Protein AF-A0A0S2SF45-F1 (afdb_monomer_lite)

Structure (mmCIF, N/CA/C/O backbone):
data_AF-A0A0S2SF45-F1
#
_entry.id   AF-A0A0S2SF45-F1
#
loop_
_atom_site.group_PDB
_atom_site.id
_atom_site.type_symbol
_atom_site.label_atom_id
_atom_site.label_alt_id
_atom_site.label_comp_id
_atom_site.label_asym_id
_atom_site.label_entity_id
_atom_site.label_seq_id
_atom_site.pdbx_PDB_ins_code
_atom_site.Cartn_x
_atom_site.Cartn_y
_atom_site.Cartn_z
_atom_site.occupancy
_atom_site.B_iso_or_equiv
_atom_site.auth_seq_id
_atom_site.auth_comp_id
_atom_site.auth_asym_id
_atom_site.auth_atom_id
_atom_site.pdbx_PDB_model_num
ATOM 1 N N . MET A 1 1 ? -20.630 -8.554 -2.226 1.00 27.39 1 MET A N 1
ATOM 2 C CA . MET A 1 1 ? -21.942 -8.026 -1.799 1.00 27.39 1 MET A CA 1
ATOM 3 C C . MET A 1 1 ? -21.661 -6.926 -0.795 1.00 27.39 1 MET A C 1
ATOM 5 O O . MET A 1 1 ? -21.127 -7.230 0.258 1.00 27.39 1 MET A O 1
ATOM 9 N N . GLY A 1 2 ? -21.870 -5.665 -1.171 1.00 25.64 2 GLY A N 1
ATOM 10 C CA . GLY A 1 2 ? -21.680 -4.524 -0.274 1.00 25.64 2 GLY A CA 1
ATOM 11 C C . GLY A 1 2 ? -23.028 -4.101 0.290 1.00 25.64 2 GLY A C 1
ATOM 12 O O . GLY A 1 2 ? -23.976 -3.937 -0.476 1.00 25.64 2 GLY A O 1
ATOM 13 N N . VAL A 1 3 ? -23.123 -3.965 1.610 1.00 30.05 3 VAL A N 1
ATOM 14 C CA . VAL A 1 3 ? -24.284 -3.353 2.263 1.00 30.05 3 VAL A CA 1
ATOM 15 C C . VAL A 1 3 ? -24.058 -1.844 2.232 1.00 30.05 3 VAL A C 1
ATOM 17 O O . VAL A 1 3 ? -23.073 -1.357 2.779 1.00 30.05 3 VAL A O 1
ATOM 20 N N . LYS A 1 4 ? -24.936 -1.111 1.543 1.00 24.56 4 LYS A N 1
ATOM 21 C CA . LYS A 1 4 ? -24.917 0.355 1.515 1.00 24.56 4 LYS A CA 1
ATOM 22 C C . LYS A 1 4 ? -25.718 0.854 2.721 1.00 24.56 4 LYS A C 1
ATOM 24 O O . LYS A 1 4 ? -26.898 0.533 2.835 1.00 24.56 4 LYS A O 1
ATOM 29 N N . LEU A 1 5 ? -25.063 1.572 3.630 1.00 36.72 5 LEU A N 1
ATOM 30 C CA . LEU A 1 5 ? -25.658 2.096 4.861 1.00 36.72 5 LEU A CA 1
ATOM 31 C C . LEU A 1 5 ? -25.851 3.608 4.726 1.00 36.72 5 LEU A C 1
ATOM 33 O O . LEU A 1 5 ? -24.872 4.348 4.715 1.00 36.72 5 LEU A O 1
ATOM 37 N N . ASP A 1 6 ? -27.105 4.054 4.638 1.00 31.44 6 ASP A N 1
ATOM 38 C CA . ASP A 1 6 ? -27.451 5.479 4.687 1.00 31.44 6 ASP A CA 1
ATOM 39 C C . ASP A 1 6 ? -27.517 5.953 6.148 1.00 31.44 6 ASP A C 1
ATOM 41 O O . ASP A 1 6 ? -28.461 5.688 6.913 1.00 31.44 6 ASP A O 1
ATOM 45 N N . ILE A 1 7 ? -26.476 6.672 6.559 1.00 38.00 7 ILE A N 1
ATOM 46 C CA . ILE A 1 7 ? -26.382 7.307 7.871 1.00 38.00 7 ILE A CA 1
ATOM 47 C C . ILE A 1 7 ? -26.830 8.764 7.725 1.00 38.00 7 ILE A C 1
ATOM 49 O O . ILE A 1 7 ? -26.023 9.668 7.565 1.00 38.00 7 ILE A O 1
ATOM 53 N N . ASN A 1 8 ? -28.149 8.988 7.714 1.00 33.00 8 ASN A N 1
ATOM 54 C CA . ASN A 1 8 ? -28.693 10.348 7.768 1.00 33.00 8 ASN A CA 1
ATOM 55 C C . ASN A 1 8 ? -28.219 11.058 9.042 1.00 33.00 8 ASN A C 1
ATOM 57 O O . ASN A 1 8 ? -28.447 10.568 10.151 1.00 33.00 8 ASN A O 1
ATOM 61 N N . LEU A 1 9 ? -27.559 12.191 8.819 1.00 37.47 9 LEU A N 1
ATOM 62 C CA . LEU A 1 9 ? -26.888 13.048 9.783 1.00 37.47 9 LEU A CA 1
ATOM 63 C C . LEU A 1 9 ? -27.908 14.030 10.390 1.00 37.47 9 LEU A C 1
ATOM 65 O O . LEU A 1 9 ? -27.960 15.190 9.996 1.00 37.47 9 LEU A O 1
ATOM 69 N N . ASP A 1 10 ? -28.748 13.562 11.314 1.00 36.94 10 ASP A N 1
ATOM 70 C CA . ASP A 1 10 ? -29.584 14.445 12.138 1.00 36.94 10 ASP A CA 1
ATOM 71 C C . ASP A 1 10 ? -29.099 14.398 13.590 1.00 36.94 10 ASP A C 1
ATOM 73 O O . ASP A 1 10 ? -28.897 13.330 14.172 1.00 36.94 10 ASP A O 1
ATOM 77 N N . GLY A 1 11 ? -28.851 15.583 14.149 1.00 41.28 11 GLY A N 1
ATOM 78 C CA . GLY A 1 11 ? -28.061 15.818 15.358 1.00 41.28 11 GLY A CA 1
ATOM 79 C C . GLY A 1 11 ? -28.681 15.326 16.668 1.00 41.28 11 GLY A C 1
ATOM 80 O O . GLY A 1 11 ? -29.072 16.128 17.511 1.00 41.28 11 GLY A O 1
ATOM 81 N N . ALA A 1 12 ? -28.689 14.011 16.875 1.00 41.31 12 ALA A N 1
ATOM 82 C CA . ALA A 1 12 ? -28.960 13.356 18.154 1.00 41.31 12 ALA A CA 1
ATOM 83 C C . ALA A 1 12 ? -28.079 12.098 18.278 1.00 41.31 12 ALA A C 1
ATOM 85 O O . ALA A 1 12 ? -28.535 10.972 18.078 1.00 41.31 12 ALA A O 1
ATOM 86 N N . SER A 1 13 ? -26.785 12.306 18.524 1.00 48.19 13 SER A N 1
ATOM 87 C CA . SER A 1 13 ? -25.690 11.411 18.117 1.00 48.19 13 SER A CA 1
ATOM 88 C C . SER A 1 13 ? -25.513 10.104 18.897 1.00 48.19 13 SER A C 1
ATOM 90 O O . SER A 1 13 ? -24.828 9.225 18.399 1.00 48.19 13 SER A O 1
ATOM 92 N N . GLU A 1 14 ? -26.121 9.912 20.069 1.00 44.69 14 GLU A N 1
ATOM 93 C CA . GLU A 1 14 ? -25.951 8.655 20.832 1.00 44.69 14 GLU A CA 1
ATOM 94 C C . GLU A 1 14 ? -27.177 7.740 20.733 1.00 44.69 14 GLU A C 1
ATOM 96 O O . GLU A 1 14 ? -27.074 6.543 20.466 1.00 44.69 14 GLU A O 1
ATOM 101 N N . THR A 1 15 ? -28.376 8.305 20.875 1.00 39.59 15 THR A N 1
ATOM 102 C CA . THR A 1 15 ? -29.624 7.529 20.885 1.00 39.59 15 THR A CA 1
ATOM 103 C C . THR A 1 15 ? -30.011 7.039 19.487 1.00 39.59 15 THR A C 1
ATOM 105 O O . THR A 1 15 ? -30.598 5.966 19.340 1.00 39.59 15 THR A O 1
ATOM 108 N N . THR A 1 16 ? -29.663 7.785 18.432 1.00 47.41 16 THR A N 1
ATOM 109 C CA . THR A 1 16 ? -29.933 7.374 17.042 1.00 47.41 16 THR A CA 1
ATOM 110 C C . THR A 1 16 ? -28.998 6.268 16.557 1.00 47.41 16 THR A C 1
ATOM 112 O O . THR A 1 16 ? -29.435 5.411 15.790 1.00 47.41 16 THR A O 1
ATOM 115 N N . LEU A 1 17 ? -27.746 6.238 17.030 1.00 48.47 17 LEU A N 1
ATOM 116 C CA . LEU A 1 17 ? -26.809 5.153 16.739 1.00 48.47 17 LEU A CA 1
ATOM 117 C C . LEU A 1 17 ? -27.265 3.855 17.402 1.00 48.47 17 LEU A C 1
ATOM 119 O O . LEU A 1 17 ? -27.413 2.865 16.693 1.00 48.47 17 LEU A O 1
ATOM 123 N N . ASN A 1 18 ? -27.606 3.879 18.696 1.00 47.62 18 ASN A N 1
ATOM 124 C CA . ASN A 1 18 ? -28.133 2.701 19.400 1.00 47.62 18 ASN A CA 1
ATOM 125 C C . ASN A 1 18 ? -29.418 2.166 18.750 1.00 47.62 18 ASN A C 1
ATOM 127 O O . ASN A 1 18 ? -29.529 0.978 18.469 1.00 47.62 18 ASN A O 1
ATOM 131 N N . THR A 1 19 ? -30.353 3.043 18.385 1.00 47.97 19 THR A N 1
ATOM 132 C CA . THR A 1 19 ? -31.598 2.622 17.714 1.00 47.97 19 THR A CA 1
ATOM 133 C C . THR A 1 19 ? -31.397 2.160 16.261 1.00 47.97 19 THR A C 1
ATOM 135 O O . THR A 1 19 ? -32.175 1.343 15.764 1.00 47.97 19 THR A O 1
ATOM 138 N N . LYS A 1 20 ? -30.362 2.632 15.546 1.00 47.81 20 LYS A N 1
ATOM 139 C CA . LYS A 1 20 ? -29.974 2.085 14.227 1.00 47.81 20 LYS A CA 1
ATOM 140 C C . LYS A 1 20 ? -29.201 0.772 14.341 1.00 47.81 20 LYS A C 1
ATOM 142 O O . LYS A 1 20 ? -29.375 -0.076 13.472 1.00 47.81 20 LYS A O 1
ATOM 147 N N . LEU A 1 21 ? -28.398 0.595 15.385 1.00 50.09 21 LEU A N 1
ATOM 148 C CA . LEU A 1 21 ? -27.715 -0.652 15.741 1.00 50.09 21 LEU A CA 1
ATOM 149 C C . LEU A 1 21 ? -28.695 -1.750 16.165 1.00 50.09 21 LEU A C 1
ATOM 151 O O . LEU A 1 21 ? -28.426 -2.909 15.896 1.00 50.09 21 LEU A O 1
ATOM 155 N N . GLU A 1 22 ? -29.829 -1.390 16.772 1.00 48.06 22 GLU A N 1
ATOM 156 C CA . GLU A 1 22 ? -30.945 -2.309 17.040 1.00 48.06 22 GLU A CA 1
ATOM 157 C C . GLU A 1 22 ? -31.733 -2.662 15.763 1.00 48.06 22 GLU A C 1
ATOM 159 O O . GLU A 1 22 ? -32.261 -3.766 15.642 1.00 48.06 22 GLU A O 1
ATOM 164 N N . LYS A 1 23 ? -31.830 -1.735 14.793 1.00 46.28 23 LYS A N 1
ATOM 165 C CA . LYS A 1 23 ? -32.513 -1.961 13.499 1.00 46.28 23 LYS A CA 1
ATOM 166 C C . LYS A 1 23 ? -31.667 -2.711 12.479 1.00 46.28 23 LYS A C 1
ATOM 168 O O . LYS A 1 23 ? -32.206 -3.454 11.660 1.00 46.28 23 LYS A O 1
ATOM 173 N N . LEU A 1 24 ? -30.357 -2.491 12.476 1.00 50.50 24 LEU A N 1
ATOM 174 C CA . LEU A 1 24 ? -29.437 -3.435 11.874 1.00 50.50 24 LEU A CA 1
ATOM 175 C C . LEU A 1 24 ? -29.532 -4.670 12.753 1.00 50.50 24 LEU A C 1
ATOM 177 O O . LEU A 1 24 ? -29.203 -4.601 13.923 1.00 50.50 24 LEU A O 1
ATOM 181 N N . ASN A 1 25 ? -30.014 -5.787 12.223 1.00 52.16 25 ASN A N 1
ATOM 182 C CA . ASN A 1 25 ? -30.167 -7.026 12.983 1.00 52.16 25 ASN A CA 1
ATOM 183 C C . ASN A 1 25 ? -28.787 -7.666 13.256 1.00 52.16 25 ASN A C 1
ATOM 185 O O . ASN A 1 25 ? -28.517 -8.815 12.933 1.00 52.16 25 ASN A O 1
ATOM 189 N N . ILE A 1 26 ? -27.866 -6.879 13.807 1.00 56.19 26 ILE A N 1
ATOM 190 C CA . ILE A 1 26 ? -26.514 -7.224 14.212 1.00 56.19 26 ILE A CA 1
ATOM 191 C C . ILE A 1 26 ? -26.619 -8.250 15.331 1.00 56.19 26 ILE A C 1
ATOM 193 O O . ILE A 1 26 ? -25.975 -9.290 15.268 1.00 56.19 26 ILE A O 1
ATOM 197 N N . SER A 1 27 ? -27.539 -8.032 16.272 1.00 53.81 27 SER A N 1
ATOM 198 C CA . SER A 1 27 ? -27.919 -9.020 17.277 1.00 53.81 27 SER A CA 1
ATOM 199 C C . SER A 1 27 ? -28.445 -10.316 16.660 1.00 53.81 27 SER A C 1
ATOM 201 O O . SER A 1 27 ? -28.180 -11.363 17.220 1.00 53.81 27 SER A O 1
ATOM 203 N N . GLU A 1 28 ? -29.130 -10.292 15.509 1.00 54.59 28 GLU A N 1
ATOM 204 C CA . GLU A 1 28 ? -29.588 -11.505 14.806 1.00 54.59 28 GLU A CA 1
ATOM 205 C C . GLU A 1 28 ? -28.435 -12.198 14.050 1.00 54.59 28 GLU A C 1
ATOM 207 O O . GLU A 1 28 ? -28.335 -13.423 14.081 1.00 54.59 28 GLU A O 1
ATOM 212 N N . PHE A 1 29 ? -27.505 -11.426 13.471 1.00 55.97 29 PHE A N 1
ATOM 213 C CA . PHE A 1 29 ? -26.233 -11.902 12.898 1.00 55.97 29 PHE A CA 1
ATOM 214 C C . PHE A 1 29 ? -25.289 -12.514 13.945 1.00 55.97 29 PHE A C 1
ATOM 216 O O . PHE A 1 29 ? -24.498 -13.395 13.610 1.00 55.97 29 PHE A O 1
ATOM 223 N N . PHE A 1 30 ? -25.368 -12.050 15.192 1.00 54.78 30 PHE A N 1
ATOM 224 C CA . PHE A 1 30 ? -24.602 -12.553 16.333 1.00 54.78 30 PHE A CA 1
ATOM 225 C C . PHE A 1 30 ? -25.426 -13.465 17.257 1.00 54.78 30 PHE A C 1
ATOM 227 O O . PHE A 1 30 ? -24.881 -13.981 18.230 1.00 54.78 30 PHE A O 1
ATOM 234 N N . SER A 1 31 ? -26.716 -13.684 16.969 1.00 52.84 31 SER A N 1
ATOM 235 C CA . SER A 1 31 ? -27.580 -14.559 17.768 1.00 52.84 31 SER A CA 1
ATOM 236 C C . SER A 1 31 ? -27.210 -16.024 17.548 1.00 52.84 31 SER A C 1
ATOM 238 O O . SER A 1 31 ? -26.797 -16.422 16.457 1.00 52.84 31 SER A O 1
ATOM 240 N N . ASP A 1 32 ? -27.399 -16.824 18.599 1.00 50.12 32 ASP A N 1
ATOM 241 C CA . ASP A 1 32 ? -26.888 -18.181 18.869 1.00 50.12 32 ASP A CA 1
ATOM 242 C C . ASP A 1 32 ? -27.086 -19.276 17.789 1.00 50.12 32 ASP A C 1
ATOM 244 O O . ASP A 1 32 ? -26.742 -20.439 18.005 1.00 50.12 32 ASP A O 1
ATOM 248 N N . LYS A 1 33 ? -27.624 -18.958 16.607 1.00 49.72 33 LYS A N 1
ATOM 249 C CA . LYS A 1 33 ? -27.748 -19.883 15.467 1.00 49.72 33 LYS A CA 1
ATOM 250 C C . LYS A 1 33 ? -26.511 -19.950 14.570 1.00 49.72 33 LYS A C 1
ATOM 252 O O . LYS A 1 33 ? -26.450 -20.822 13.703 1.00 49.72 33 LYS A O 1
ATOM 257 N N . ILE A 1 34 ? -25.521 -19.081 14.768 1.00 51.53 34 ILE A N 1
ATOM 258 C CA . ILE A 1 34 ? -24.258 -19.111 14.025 1.00 51.53 34 ILE A CA 1
ATOM 259 C C . I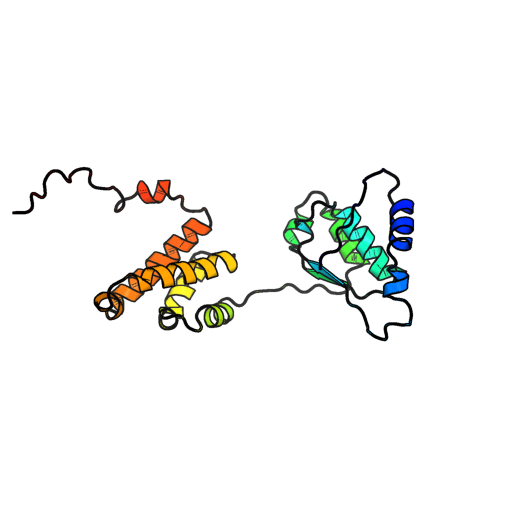LE A 1 34 ? -23.148 -19.540 14.987 1.00 51.53 34 ILE A C 1
ATOM 261 O O . ILE A 1 34 ? -22.597 -18.746 15.734 1.00 51.53 34 ILE A O 1
ATOM 265 N N . SER A 1 35 ? -22.777 -20.820 14.943 1.00 51.22 35 SER A N 1
ATOM 266 C CA . SER A 1 35 ? -21.679 -21.416 15.722 1.00 51.22 35 SER A CA 1
ATOM 267 C C . SER A 1 35 ? -20.277 -20.938 15.295 1.00 51.22 35 SER A C 1
ATOM 269 O O . SER A 1 35 ? -19.303 -21.683 15.417 1.00 51.22 35 SER A O 1
ATOM 271 N N . LYS A 1 36 ? -20.165 -19.760 14.678 1.00 57.94 36 LYS A N 1
ATOM 272 C CA . LYS A 1 36 ? -18.922 -19.246 14.106 1.00 57.94 36 LYS A CA 1
ATOM 273 C C . LYS A 1 36 ? -18.563 -17.943 14.788 1.00 57.94 36 LYS A C 1
ATOM 275 O O . LYS A 1 36 ? -19.345 -17.003 14.802 1.00 57.94 36 LYS A O 1
ATOM 280 N N . GLU A 1 37 ? -17.350 -17.905 15.313 1.00 69.38 37 GLU A N 1
ATOM 281 C CA . GLU A 1 37 ? -16.727 -16.689 15.803 1.00 69.38 37 GLU A CA 1
ATOM 282 C C . GLU A 1 37 ? -16.579 -15.695 14.639 1.00 69.38 37 GLU A C 1
ATOM 284 O O . GLU A 1 37 ? -15.950 -16.005 13.624 1.00 69.38 37 GLU A O 1
ATOM 289 N N . ILE A 1 38 ? -17.205 -14.523 14.756 1.00 77.94 38 ILE A N 1
ATOM 290 C CA . ILE A 1 38 ? -17.180 -13.480 13.727 1.00 77.94 38 ILE A CA 1
ATOM 291 C C . ILE A 1 38 ? -16.104 -12.453 14.091 1.00 77.94 38 ILE A C 1
ATOM 293 O O . ILE A 1 38 ? -16.032 -11.978 15.225 1.00 77.94 38 ILE A O 1
ATOM 297 N N . VAL A 1 39 ? -15.279 -12.100 13.105 1.00 87.06 39 VAL A N 1
ATOM 298 C CA . VAL A 1 39 ? -14.294 -11.016 13.190 1.00 87.06 39 VAL A CA 1
ATOM 299 C C . VAL A 1 39 ? -14.677 -9.949 12.174 1.00 87.06 39 VAL A C 1
ATOM 301 O O . VAL A 1 39 ? -14.855 -10.258 10.995 1.00 87.06 39 VAL A O 1
ATOM 304 N N . LEU A 1 40 ? -14.793 -8.700 12.619 1.00 89.44 40 LEU A N 1
ATOM 305 C CA . LEU A 1 40 ? -15.032 -7.553 11.749 1.00 89.44 40 LEU A CA 1
ATOM 306 C C . LEU A 1 40 ? -13.705 -6.881 11.401 1.00 89.44 40 LEU A C 1
ATOM 308 O O . LEU A 1 40 ? -12.889 -6.611 12.280 1.00 89.44 40 LEU A O 1
ATOM 312 N N . ILE A 1 41 ? -13.489 -6.615 10.115 1.00 93.44 41 ILE A N 1
ATOM 313 C CA . ILE A 1 41 ? -12.283 -5.951 9.616 1.00 93.44 41 ILE A CA 1
ATOM 314 C C . ILE A 1 41 ? -12.704 -4.636 8.974 1.00 93.44 41 ILE A C 1
ATOM 316 O O . ILE A 1 41 ? -13.488 -4.640 8.025 1.00 93.44 41 ILE A O 1
ATOM 320 N N . PHE A 1 42 ? -12.177 -3.533 9.492 1.00 92.00 42 PHE A N 1
ATOM 321 C CA . PHE A 1 42 ? -12.340 -2.208 8.906 1.00 92.00 42 PHE A CA 1
ATOM 322 C C . PHE A 1 42 ? -11.035 -1.824 8.217 1.00 92.00 42 PHE A C 1
ATOM 324 O O . PHE A 1 42 ? -9.974 -1.905 8.832 1.00 92.00 42 PHE A O 1
ATOM 331 N N . ASP A 1 43 ? -11.124 -1.426 6.952 1.00 91.50 43 ASP A N 1
ATOM 332 C CA . ASP A 1 43 ? -9.994 -0.993 6.129 1.00 91.50 43 ASP A CA 1
ATOM 333 C C . ASP A 1 43 ? -10.255 0.421 5.593 1.00 91.50 43 ASP A C 1
ATOM 335 O O . ASP A 1 43 ? -11.410 0.825 5.451 1.00 91.50 43 ASP A O 1
ATOM 339 N N . ASP A 1 44 ? -9.181 1.150 5.297 1.00 86.88 44 ASP A N 1
ATOM 340 C CA . ASP A 1 44 ? -9.186 2.478 4.668 1.00 86.88 44 ASP A CA 1
ATOM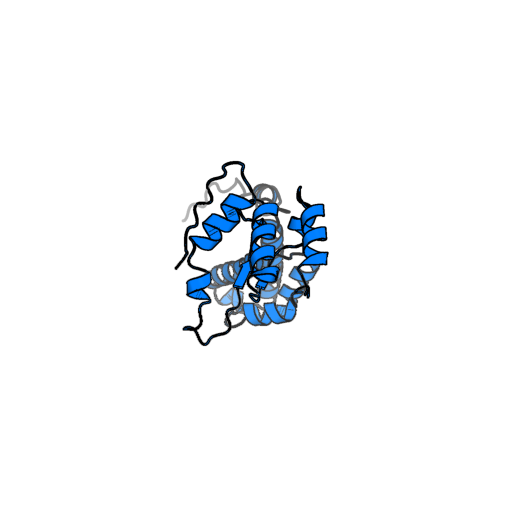 341 C C . ASP A 1 44 ? -10.058 3.530 5.396 1.00 86.88 44 ASP A C 1
ATOM 343 O O . ASP A 1 44 ? -10.823 4.286 4.789 1.00 86.88 44 ASP A O 1
ATOM 347 N N . LEU A 1 45 ? -9.951 3.578 6.731 1.00 86.19 45 LEU A N 1
ATOM 348 C CA . LEU A 1 45 ? -10.729 4.488 7.587 1.00 86.19 45 LEU A CA 1
ATOM 349 C C . LEU A 1 45 ? -10.505 5.965 7.247 1.00 86.19 45 LEU A C 1
ATOM 351 O O . LEU A 1 45 ? -11.422 6.778 7.345 1.00 86.19 45 LEU A O 1
ATOM 355 N N . GLU A 1 46 ? -9.283 6.319 6.857 1.00 83.81 46 GLU A N 1
ATOM 356 C CA . GLU A 1 46 ? -8.888 7.689 6.552 1.00 83.81 46 GLU A CA 1
ATOM 357 C C . GLU A 1 46 ? -9.436 8.220 5.218 1.00 83.81 46 GLU A C 1
ATOM 359 O O . GLU A 1 46 ? -9.368 9.424 4.973 1.00 83.81 46 GLU A O 1
ATOM 364 N N . ARG A 1 47 ? -9.967 7.344 4.352 1.00 82.19 47 ARG A N 1
ATOM 365 C CA . ARG A 1 47 ? -10.588 7.721 3.068 1.00 82.19 47 ARG A CA 1
ATOM 366 C C . ARG A 1 47 ? -12.111 7.622 3.089 1.00 82.19 47 ARG A C 1
ATOM 368 O O . ARG A 1 47 ? -12.742 7.826 2.052 1.00 82.19 47 ARG A O 1
ATOM 375 N N . SER A 1 48 ? -12.695 7.323 4.247 1.00 83.44 48 SER A N 1
ATOM 376 C CA . SER A 1 48 ? -14.142 7.325 4.437 1.00 83.44 48 SER A CA 1
ATOM 377 C C . SER A 1 48 ? -14.709 8.746 4.382 1.00 83.44 48 SER A C 1
ATOM 379 O O . SER A 1 48 ? -14.105 9.689 4.889 1.00 83.44 48 SER A O 1
ATOM 381 N N . GLU A 1 49 ? -15.900 8.891 3.799 1.00 84.19 49 GLU A N 1
ATOM 382 C CA . GLU A 1 49 ? -16.687 10.132 3.872 1.00 84.19 49 GLU A CA 1
ATOM 383 C C . GLU A 1 49 ? -17.348 10.313 5.251 1.00 84.19 49 GLU A C 1
ATOM 385 O O . GLU A 1 49 ? -17.711 11.427 5.625 1.00 84.19 49 GLU A O 1
ATOM 390 N N . ILE A 1 50 ? -17.492 9.224 6.015 1.00 85.06 50 ILE A N 1
ATOM 391 C CA . ILE A 1 50 ? -18.021 9.248 7.383 1.00 85.06 50 ILE A CA 1
ATOM 392 C C . ILE A 1 50 ? -16.958 9.851 8.298 1.00 85.06 50 ILE A C 1
ATOM 394 O O . ILE A 1 50 ? -15.772 9.530 8.177 1.00 85.06 50 ILE A O 1
ATOM 398 N N . SER A 1 51 ? -17.375 10.691 9.246 1.00 86.62 51 SER A N 1
ATOM 399 C CA . SER A 1 51 ? -16.425 11.305 10.165 1.00 86.62 51 SER A CA 1
ATOM 400 C C . SER A 1 51 ? -15.687 10.240 10.983 1.00 86.62 51 SER A C 1
ATOM 402 O O . SER A 1 51 ? -16.269 9.256 11.447 1.00 86.62 51 SER A O 1
ATOM 404 N N . THR A 1 52 ? -14.386 10.449 11.206 1.00 85.50 52 THR A N 1
ATOM 405 C CA . THR A 1 52 ? -13.574 9.534 12.022 1.00 85.50 52 THR A CA 1
ATOM 406 C C . THR A 1 52 ? -14.204 9.317 13.399 1.00 85.50 52 THR A C 1
ATOM 408 O O . THR A 1 52 ? -14.205 8.202 13.896 1.00 85.50 52 THR A O 1
ATOM 411 N N . VAL A 1 53 ? -14.800 10.354 13.994 1.00 86.50 53 VAL A N 1
ATOM 412 C CA . VAL A 1 53 ? -15.443 10.276 15.314 1.00 86.50 53 VAL A CA 1
ATOM 413 C C . VAL A 1 53 ? -16.598 9.272 15.325 1.00 86.50 53 VAL A C 1
ATOM 415 O O . VAL A 1 53 ? -16.658 8.428 16.215 1.00 86.50 53 VAL A O 1
ATOM 418 N N . GLU A 1 54 ? -17.481 9.318 14.327 1.00 87.88 54 GLU A N 1
ATOM 419 C CA . GLU A 1 54 ? -18.625 8.402 14.232 1.00 87.88 54 GLU A CA 1
ATOM 420 C C . GLU A 1 54 ? -18.176 6.957 14.015 1.00 87.88 54 GLU A C 1
ATOM 422 O O . GLU A 1 54 ? -18.684 6.046 14.670 1.00 87.88 54 GLU A O 1
ATOM 427 N N . VAL A 1 55 ? -17.190 6.739 13.137 1.00 89.25 55 VAL A N 1
ATOM 428 C CA . VAL A 1 55 ? -16.658 5.394 12.879 1.00 89.25 55 VAL A CA 1
ATOM 429 C C . VAL A 1 55 ? -16.016 4.810 14.137 1.00 89.25 55 VAL A C 1
ATOM 431 O O . VAL A 1 55 ? -16.268 3.656 14.479 1.00 89.25 55 VAL A O 1
ATOM 434 N N . LEU A 1 56 ? -15.221 5.605 14.857 1.00 90.88 56 LEU A N 1
ATOM 435 C CA . LEU A 1 56 ? -14.599 5.180 16.109 1.00 90.88 56 LEU A CA 1
ATOM 436 C C . LEU A 1 56 ? -15.640 4.909 17.204 1.00 90.88 56 LEU A C 1
ATOM 438 O O . LEU A 1 56 ? -15.520 3.913 17.913 1.00 90.88 56 LEU A O 1
ATOM 442 N N . GLY A 1 57 ? -16.685 5.734 17.311 1.00 89.00 57 GLY A N 1
ATOM 443 C CA . GLY A 1 57 ? -17.796 5.497 18.239 1.00 89.00 57 GLY A CA 1
ATOM 444 C C . GLY A 1 57 ? -18.518 4.178 17.954 1.00 89.00 57 GLY A C 1
ATOM 445 O O . GLY A 1 57 ? -18.755 3.388 18.865 1.00 89.00 57 GLY A O 1
ATOM 446 N N . PHE A 1 58 ? -18.777 3.888 16.678 1.00 88.75 58 PHE A N 1
ATOM 447 C CA . PHE A 1 58 ? -19.366 2.618 16.255 1.00 88.75 58 PHE A CA 1
ATOM 448 C C . PHE A 1 58 ? -18.468 1.416 16.579 1.00 88.75 58 PHE A C 1
ATOM 450 O O . PHE A 1 58 ? -18.946 0.399 17.078 1.00 88.75 58 PHE A O 1
ATOM 457 N N . ILE A 1 59 ? -17.159 1.525 16.334 1.00 91.62 59 ILE A N 1
ATOM 458 C CA . ILE A 1 59 ? -16.212 0.461 16.689 1.00 91.62 59 ILE A CA 1
ATOM 459 C C . ILE A 1 59 ? -16.176 0.252 18.206 1.00 91.62 59 ILE A C 1
ATOM 461 O O . ILE A 1 59 ? -16.127 -0.895 18.649 1.00 91.62 59 ILE A O 1
ATOM 465 N N . ASN A 1 60 ? -16.219 1.330 18.995 1.00 90.19 60 ASN A N 1
ATOM 466 C CA . ASN A 1 60 ? -16.228 1.225 20.450 1.00 90.19 60 ASN A CA 1
ATOM 467 C C . ASN A 1 60 ? -17.413 0.387 20.943 1.00 90.19 60 ASN A C 1
ATOM 469 O O . ASN A 1 60 ? -17.227 -0.558 21.701 1.00 90.19 60 ASN A O 1
ATOM 473 N N . GLU A 1 61 ? -18.611 0.667 20.431 1.00 86.31 61 GLU A N 1
ATOM 474 C CA . GLU A 1 61 ? -19.832 -0.072 20.765 1.00 86.31 61 GLU A CA 1
ATOM 475 C C . GLU A 1 61 ? -19.712 -1.573 20.441 1.00 86.31 61 GLU A C 1
ATOM 477 O O . GLU A 1 61 ? -20.063 -2.440 21.247 1.00 86.31 61 GLU A O 1
ATOM 482 N N . LEU A 1 62 ? -19.135 -1.904 19.281 1.00 86.00 62 LEU A N 1
ATOM 483 C CA . LEU A 1 62 ? -18.914 -3.292 18.872 1.00 86.00 62 LEU A CA 1
ATOM 484 C C . LEU A 1 62 ? -17.946 -4.039 19.802 1.00 86.00 62 LEU A C 1
ATOM 486 O O . LEU A 1 62 ? -18.155 -5.219 20.098 1.00 86.00 62 LEU A O 1
ATOM 490 N N . VAL A 1 63 ? -16.880 -3.374 20.245 1.00 87.69 63 VAL A N 1
ATOM 491 C CA . VAL A 1 63 ? -15.830 -3.983 21.072 1.00 87.69 63 VAL A CA 1
ATOM 492 C C . VAL A 1 63 ? -16.253 -4.055 22.540 1.00 87.69 63 VAL A C 1
ATOM 494 O O . VAL A 1 63 ? -16.131 -5.109 23.171 1.00 87.69 63 VAL A O 1
ATOM 497 N N . GLU A 1 64 ? -16.757 -2.955 23.097 1.00 83.81 64 GLU A N 1
ATOM 498 C CA . GLU A 1 64 ? -17.073 -2.841 24.521 1.00 83.81 64 GLU A CA 1
ATOM 499 C C . GLU A 1 64 ? -18.390 -3.529 24.876 1.00 83.81 64 GLU A C 1
ATOM 501 O O . GLU A 1 64 ? -18.410 -4.313 25.831 1.00 83.81 64 GLU A O 1
ATOM 506 N N . ASN A 1 65 ? -19.449 -3.310 24.093 1.00 78.12 65 ASN A N 1
ATOM 507 C CA . ASN A 1 65 ? -20.791 -3.787 24.427 1.00 78.12 65 ASN A CA 1
ATOM 508 C C . ASN A 1 65 ? -21.118 -5.105 23.728 1.00 78.12 65 ASN A C 1
ATOM 510 O O . ASN A 1 65 ? -21.484 -6.074 24.392 1.00 78.12 65 ASN A O 1
ATOM 514 N N . ALA A 1 66 ? -20.908 -5.189 22.411 1.00 76.69 66 ALA A N 1
ATOM 515 C CA . ALA A 1 66 ? -21.224 -6.404 21.653 1.00 76.69 66 ALA A CA 1
ATOM 516 C C . ALA A 1 66 ? -20.152 -7.510 21.759 1.00 76.69 66 ALA A C 1
ATOM 518 O O . ALA A 1 66 ? -20.380 -8.629 21.301 1.00 76.69 66 ALA A O 1
ATOM 519 N N . LYS A 1 67 ? -18.988 -7.221 22.365 1.00 82.44 67 LYS A N 1
ATOM 520 C CA . LYS A 1 67 ? -17.855 -8.156 22.540 1.00 82.44 67 LYS A CA 1
ATOM 521 C C . LYS A 1 67 ? -17.380 -8.807 21.234 1.00 82.44 67 LYS A C 1
ATOM 523 O O . LYS A 1 67 ? -16.898 -9.942 21.228 1.00 82.44 67 LYS A O 1
ATOM 528 N N . VAL A 1 68 ? -17.478 -8.079 20.125 1.00 84.69 68 VAL A N 1
ATOM 529 C CA . VAL A 1 68 ? -17.064 -8.546 18.800 1.00 84.69 68 VAL A CA 1
ATOM 530 C C . VAL A 1 68 ? -15.564 -8.336 18.612 1.00 84.69 68 VAL A C 1
ATOM 532 O O . VAL A 1 68 ? -15.001 -7.310 18.996 1.00 84.69 68 VAL A O 1
ATOM 535 N N . LYS A 1 69 ? -14.891 -9.302 17.978 1.00 88.94 69 LYS A N 1
ATOM 536 C CA . LYS A 1 69 ? -13.485 -9.148 17.591 1.00 88.94 69 LYS A CA 1
ATOM 537 C C . LYS A 1 69 ? -13.377 -8.193 16.406 1.00 88.94 69 LYS A C 1
ATOM 539 O O . LYS A 1 69 ? -13.979 -8.438 15.362 1.00 88.94 69 LYS A O 1
ATOM 544 N N . VAL A 1 70 ? -12.563 -7.150 16.549 1.00 92.06 70 VAL A N 1
ATOM 545 C CA . VAL A 1 70 ? -12.353 -6.137 15.509 1.00 92.06 70 VAL A CA 1
ATOM 546 C C . VAL A 1 70 ? -10.875 -6.042 15.127 1.00 92.06 70 VAL A C 1
ATOM 548 O O . VAL A 1 70 ? -10.000 -6.047 15.992 1.00 92.06 70 VAL A O 1
ATOM 551 N N . ILE A 1 71 ? -10.599 -5.939 13.825 1.00 95.31 71 ILE A N 1
ATOM 552 C CA . ILE A 1 71 ? -9.289 -5.592 13.264 1.00 95.31 71 ILE A CA 1
ATOM 553 C C . ILE A 1 71 ? -9.432 -4.276 12.504 1.00 95.31 71 ILE A C 1
ATOM 555 O O . ILE A 1 71 ? -10.312 -4.137 11.656 1.00 95.31 71 ILE A O 1
ATOM 559 N N . LEU A 1 72 ? -8.545 -3.328 12.795 1.00 93.81 72 LEU A N 1
ATOM 560 C CA . LEU A 1 72 ? -8.461 -2.054 12.089 1.00 93.81 72 LEU A CA 1
ATOM 561 C C . LEU A 1 72 ? -7.207 -2.043 11.216 1.00 93.81 72 LEU A C 1
ATOM 563 O O . LEU A 1 72 ? -6.099 -2.266 11.706 1.00 93.81 72 LEU A O 1
ATOM 567 N N . ILE A 1 73 ? -7.398 -1.775 9.931 1.00 94.06 73 ILE A N 1
ATOM 568 C CA . ILE A 1 73 ? -6.349 -1.526 8.950 1.00 94.06 73 ILE A CA 1
ATOM 569 C C . ILE A 1 73 ? -6.498 -0.064 8.545 1.00 94.06 73 ILE A C 1
ATOM 571 O O . ILE A 1 73 ? -7.525 0.342 8.009 1.00 94.06 73 ILE A O 1
ATOM 575 N N . ALA A 1 74 ? -5.506 0.755 8.874 1.00 90.88 74 ALA A N 1
ATOM 576 C CA . ALA A 1 74 ? -5.577 2.182 8.604 1.00 90.88 74 ALA A CA 1
ATOM 577 C C . ALA A 1 74 ? -4.189 2.790 8.445 1.00 90.88 74 ALA A C 1
ATOM 579 O O . ALA A 1 74 ? -3.209 2.329 9.047 1.00 90.88 74 ALA A O 1
ATOM 580 N N . ASN A 1 75 ? -4.112 3.884 7.690 1.00 90.94 75 ASN A N 1
ATOM 581 C CA . ASN A 1 75 ? -2.936 4.736 7.710 1.00 90.94 75 ASN A CA 1
ATOM 582 C C . ASN A 1 75 ? -2.973 5.647 8.940 1.00 90.94 75 ASN A C 1
ATOM 584 O O . ASN A 1 75 ? -3.443 6.785 8.903 1.00 90.94 75 ASN A O 1
ATOM 588 N N . GLU A 1 76 ? -2.424 5.140 10.041 1.00 90.12 76 GLU A N 1
ATOM 589 C CA . GLU A 1 76 ? -2.422 5.823 11.336 1.00 90.12 76 GLU A CA 1
ATOM 590 C C . GLU A 1 76 ? -1.842 7.247 11.278 1.00 90.12 76 GLU A C 1
ATOM 592 O O . GLU A 1 76 ? -2.322 8.136 11.978 1.00 90.12 76 GLU A O 1
ATOM 597 N N . LYS A 1 77 ? -0.858 7.508 10.409 1.00 90.06 77 LYS A N 1
ATOM 598 C CA . LYS A 1 77 ? -0.299 8.860 10.263 1.00 90.06 77 LYS A CA 1
ATOM 599 C C . LYS A 1 77 ? -1.340 9.852 9.764 1.00 90.06 77 LYS A C 1
ATOM 601 O O . LYS A 1 77 ? -1.449 10.933 10.326 1.00 90.06 77 LYS A O 1
ATOM 606 N N . VAL A 1 78 ? -2.134 9.461 8.769 1.00 89.25 78 VAL A N 1
ATOM 607 C CA . VAL A 1 78 ? -3.189 10.318 8.209 1.00 89.25 78 VAL A CA 1
ATOM 608 C C . VAL A 1 78 ? -4.279 10.571 9.250 1.00 89.25 78 VAL A C 1
ATOM 610 O O . VAL A 1 78 ? -4.726 11.705 9.399 1.00 89.25 78 VAL A O 1
ATOM 613 N N . LEU A 1 79 ? -4.652 9.549 10.028 1.00 88.81 79 LEU A N 1
ATOM 614 C CA . LEU A 1 79 ? -5.628 9.697 11.114 1.00 88.81 79 LEU A CA 1
ATOM 615 C C . LEU A 1 79 ? -5.147 10.662 12.211 1.00 88.81 79 LEU A C 1
ATOM 617 O O . LEU A 1 79 ? -5.944 11.428 12.747 1.00 88.81 79 LEU A O 1
ATOM 621 N N . ILE A 1 80 ? -3.850 10.647 12.535 1.00 88.94 80 ILE A N 1
ATOM 622 C CA . ILE A 1 80 ? -3.257 11.514 13.564 1.00 88.94 80 ILE A CA 1
ATOM 623 C C . ILE A 1 80 ? -3.017 12.945 13.059 1.00 88.94 80 ILE A C 1
ATOM 625 O O . ILE A 1 80 ? -3.154 13.887 13.838 1.00 88.94 80 ILE A O 1
ATOM 629 N N . GLU A 1 81 ? -2.614 13.112 11.799 1.00 86.75 81 GLU A N 1
ATOM 630 C CA . GLU A 1 81 ? -2.347 14.420 11.181 1.00 86.75 81 GLU A CA 1
ATOM 631 C C . GLU A 1 81 ? -3.637 15.163 10.789 1.00 86.75 81 GLU A C 1
ATOM 633 O O . GLU A 1 81 ? -3.615 16.380 10.608 1.00 86.75 81 GLU A O 1
ATOM 638 N N . GLY A 1 82 ? -4.761 14.451 10.674 1.00 80.50 82 GLY A N 1
ATOM 639 C CA . GLY A 1 82 ? -6.078 15.034 10.429 1.00 80.50 82 GLY A CA 1
ATOM 640 C C . GLY A 1 82 ? -6.636 15.848 11.606 1.00 80.50 82 GLY A C 1
ATOM 641 O O . GLY A 1 82 ? -6.095 15.874 12.712 1.00 80.50 82 GLY A O 1
ATOM 642 N N . SER A 1 83 ? -7.789 16.488 11.384 1.00 75.62 83 SER A N 1
ATOM 643 C CA . SER A 1 83 ? -8.459 17.361 12.367 1.00 75.62 83 SER A CA 1
ATOM 644 C C . SER A 1 83 ? -8.846 16.665 13.679 1.00 75.62 83 SER A C 1
ATOM 646 O O . SER A 1 83 ? -8.972 17.329 14.704 1.00 75.62 83 SER A O 1
ATOM 648 N N . ASN A 1 84 ? -8.993 15.338 13.666 1.00 82.50 84 ASN A N 1
ATOM 649 C CA . ASN A 1 84 ? -9.444 14.530 14.803 1.00 82.50 84 ASN A CA 1
ATOM 650 C C . ASN A 1 84 ? -8.319 13.688 15.432 1.00 82.50 84 ASN A C 1
ATOM 652 O O . ASN A 1 84 ? -8.584 12.677 16.086 1.00 82.50 84 ASN A O 1
ATOM 656 N N . GLY A 1 85 ? -7.057 14.086 15.249 1.00 86.88 85 GLY A N 1
ATOM 657 C CA . GLY A 1 85 ? -5.908 13.308 15.709 1.00 86.88 85 GLY A CA 1
ATOM 658 C C . GLY A 1 85 ? -5.854 13.059 17.220 1.00 86.88 85 GLY A C 1
ATOM 659 O O . GLY A 1 85 ? -5.349 12.019 17.639 1.00 86.88 85 GLY A O 1
ATOM 660 N N . SER A 1 86 ? -6.375 13.971 18.049 1.00 88.44 86 SER A N 1
ATOM 661 C CA . SER A 1 86 ? -6.506 13.756 19.501 1.00 88.44 86 SER A CA 1
ATOM 662 C C . SER A 1 86 ? -7.560 12.698 19.823 1.00 88.44 86 SER A C 1
ATOM 664 O O . SER A 1 86 ? -7.279 11.770 20.574 1.00 88.44 86 SER A O 1
ATOM 666 N N . VAL A 1 87 ? -8.727 12.773 19.179 1.00 88.94 87 VAL A N 1
ATOM 667 C CA . VAL A 1 87 ? -9.834 11.822 19.367 1.00 88.94 87 VAL A CA 1
ATOM 668 C C . VAL A 1 87 ? -9.397 10.396 19.040 1.00 88.94 87 VAL A C 1
ATOM 670 O O . VAL A 1 87 ? -9.689 9.467 19.790 1.00 88.94 87 VAL A O 1
ATOM 673 N N . TYR A 1 88 ? -8.647 10.213 17.950 1.00 92.31 88 TYR A N 1
ATOM 674 C CA . TYR A 1 88 ? -8.120 8.897 17.594 1.00 92.31 88 TYR A CA 1
ATOM 675 C C . TYR A 1 88 ? -7.123 8.359 18.635 1.00 92.31 88 TYR A C 1
ATOM 677 O O . TYR A 1 88 ? -7.143 7.164 18.928 1.00 92.31 88 TYR A O 1
ATOM 685 N N . ARG A 1 89 ? -6.273 9.211 19.232 1.00 92.50 89 ARG A N 1
ATOM 686 C CA . ARG A 1 89 ? -5.343 8.783 20.296 1.00 92.50 89 ARG A CA 1
ATOM 687 C C . ARG A 1 89 ? -6.091 8.314 21.541 1.00 92.50 89 ARG A C 1
ATOM 689 O O . ARG A 1 89 ? -5.776 7.240 22.046 1.00 92.50 89 ARG A O 1
ATOM 696 N N . ASP A 1 90 ? -7.101 9.066 21.969 1.00 92.06 90 ASP A N 1
ATOM 697 C CA . ASP A 1 90 ? -7.916 8.720 23.137 1.00 92.06 90 ASP A CA 1
ATOM 698 C C . ASP A 1 90 ? -8.699 7.418 22.906 1.00 92.06 90 ASP A C 1
ATOM 700 O O . ASP A 1 90 ? -8.779 6.560 23.786 1.00 92.06 90 ASP A O 1
ATOM 704 N N . PHE A 1 91 ? -9.246 7.240 21.699 1.00 92.75 91 PHE A N 1
ATOM 705 C CA . PHE A 1 91 ? -9.884 5.990 21.287 1.00 92.75 91 PHE A CA 1
ATOM 706 C C . PHE A 1 91 ? -8.893 4.822 21.313 1.00 92.75 91 PHE A C 1
ATOM 708 O O . PHE A 1 91 ? -9.193 3.760 21.856 1.00 92.75 91 PHE A O 1
ATOM 715 N N . LYS A 1 92 ? -7.696 5.011 20.746 1.00 92.81 92 LYS A N 1
ATOM 716 C CA . LYS A 1 92 ? -6.666 3.973 20.682 1.00 92.81 92 LYS A CA 1
ATOM 717 C C . LYS A 1 92 ? -6.265 3.492 22.073 1.00 92.81 92 LYS A C 1
ATOM 719 O O . LYS A 1 92 ? -6.151 2.289 22.267 1.00 92.81 92 LYS A O 1
ATOM 724 N N . GLU A 1 93 ? -6.082 4.405 23.024 1.00 92.88 93 GLU A N 1
ATOM 725 C CA . GLU A 1 93 ? -5.706 4.064 24.400 1.00 92.88 93 GLU A CA 1
ATOM 726 C C . GLU A 1 93 ? -6.759 3.193 25.101 1.00 92.88 93 GLU A C 1
ATOM 728 O O . GLU A 1 93 ? -6.405 2.275 25.839 1.00 92.88 93 GLU A O 1
ATOM 733 N N . LYS A 1 94 ? -8.045 3.455 24.848 1.00 91.25 94 LYS A N 1
ATOM 734 C CA . LYS A 1 94 ? -9.157 2.762 25.515 1.00 91.25 94 LYS A CA 1
ATOM 735 C C . LYS A 1 94 ? -9.554 1.455 24.833 1.00 91.25 94 LYS A C 1
ATOM 737 O O . LYS A 1 94 ? -9.802 0.462 25.509 1.00 91.25 94 LYS A O 1
ATOM 742 N N . VAL A 1 95 ? -9.620 1.459 23.502 1.00 92.62 95 VAL A N 1
ATOM 743 C CA . VAL A 1 95 ? -10.304 0.415 22.722 1.00 92.62 95 VAL A CA 1
ATOM 744 C C . VAL A 1 95 ? -9.321 -0.522 22.021 1.00 92.62 95 VAL A C 1
ATOM 746 O O . VAL A 1 95 ? -9.570 -1.723 21.897 1.00 92.62 95 VAL A O 1
ATOM 749 N N . ILE A 1 96 ? -8.178 -0.009 21.554 1.00 93.44 96 ILE A N 1
ATOM 750 C CA . ILE A 1 96 ? -7.228 -0.800 20.763 1.00 93.44 96 ILE A CA 1
ATOM 751 C C . ILE A 1 96 ? -6.261 -1.540 21.693 1.00 93.44 96 ILE A C 1
ATOM 753 O O . ILE A 1 96 ? -5.276 -0.991 22.175 1.00 93.44 96 ILE A O 1
ATOM 757 N N . GLY A 1 97 ? -6.481 -2.844 21.869 1.00 93.44 97 GLY A N 1
ATOM 758 C CA . GLY A 1 97 ? -5.608 -3.672 22.709 1.00 93.44 97 GLY A CA 1
ATOM 759 C C . GLY A 1 97 ? -4.243 -4.017 22.093 1.00 93.44 97 GLY A C 1
ATOM 760 O O . GLY A 1 97 ? -3.280 -4.258 22.821 1.00 93.44 97 GLY A O 1
ATOM 761 N N . LYS A 1 98 ? -4.131 -4.087 20.758 1.00 94.12 98 LYS A N 1
ATOM 762 C CA . LYS A 1 98 ? -2.873 -4.410 20.057 1.00 94.12 98 LYS A CA 1
ATOM 763 C C . LYS A 1 98 ? -2.728 -3.591 18.783 1.00 94.12 98 LYS A C 1
ATOM 765 O O . LYS A 1 98 ? -3.672 -3.470 18.013 1.00 94.12 98 LYS 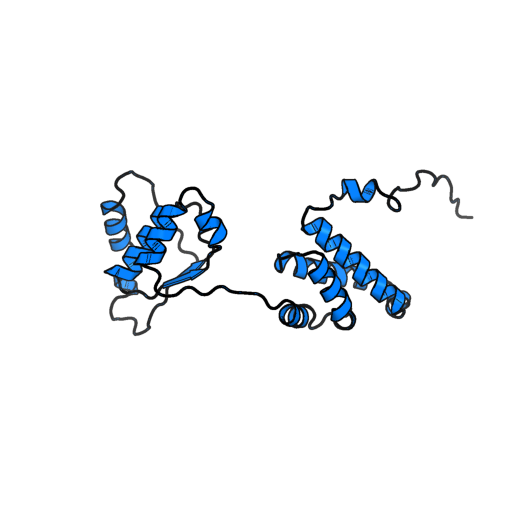A O 1
ATOM 770 N N . THR A 1 99 ? -1.525 -3.076 18.544 1.00 94.44 99 THR A N 1
ATOM 771 C CA . THR A 1 99 ? -1.157 -2.371 17.308 1.00 94.44 99 THR A CA 1
ATOM 772 C C . THR A 1 99 ? 0.055 -3.046 16.681 1.00 94.44 99 THR A C 1
ATOM 774 O O . THR A 1 99 ? 1.023 -3.346 17.377 1.00 94.44 99 THR A O 1
ATOM 777 N N . PHE A 1 100 ? 0.013 -3.251 15.366 1.00 94.62 100 PHE A N 1
ATOM 778 C CA . PHE A 1 100 ? 1.123 -3.796 14.591 1.00 94.62 100 PHE A CA 1
ATOM 779 C C . PHE A 1 100 ? 1.433 -2.856 13.427 1.00 94.62 100 PHE A C 1
ATOM 781 O O . PHE A 1 100 ? 0.547 -2.527 12.643 1.00 94.62 100 PHE A O 1
ATOM 788 N N . GLU A 1 101 ? 2.691 -2.434 13.304 1.00 91.50 101 GLU A N 1
ATOM 789 C CA . GLU A 1 101 ? 3.156 -1.686 12.134 1.00 91.50 101 GLU A CA 1
ATOM 790 C C . GLU A 1 101 ? 3.587 -2.677 11.046 1.00 91.50 101 GLU A C 1
ATOM 792 O O . GLU A 1 101 ? 4.498 -3.482 11.252 1.00 91.50 101 GLU A O 1
ATOM 797 N N . ILE A 1 102 ? 2.957 -2.604 9.873 1.00 87.62 102 ILE A N 1
ATOM 798 C CA . ILE A 1 102 ? 3.345 -3.421 8.722 1.00 87.62 102 ILE A CA 1
ATOM 799 C C . ILE A 1 102 ? 4.459 -2.701 7.960 1.00 87.62 102 ILE A C 1
ATOM 801 O O . ILE A 1 102 ? 4.249 -1.644 7.364 1.00 87.62 102 ILE A O 1
ATOM 805 N N . LYS A 1 103 ? 5.652 -3.303 7.950 1.00 83.50 103 LYS A N 1
ATOM 806 C CA . LYS A 1 103 ? 6.787 -2.867 7.127 1.00 83.50 103 LYS A CA 1
ATOM 807 C C . LYS A 1 103 ? 6.940 -3.806 5.942 1.00 83.50 103 LYS A C 1
ATOM 809 O O . LYS A 1 103 ? 6.883 -5.021 6.097 1.00 83.50 103 LYS A O 1
ATOM 814 N N . HIS A 1 104 ? 7.131 -3.232 4.761 1.00 82.31 104 HIS A N 1
ATOM 815 C CA . HIS A 1 104 ? 7.374 -4.006 3.555 1.00 82.31 104 HIS A CA 1
ATOM 816 C C . HIS A 1 104 ? 8.860 -4.358 3.443 1.00 82.31 104 HIS A C 1
ATOM 818 O O . HIS A 1 104 ? 9.712 -3.479 3.568 1.00 82.31 104 HIS A O 1
ATOM 824 N N . ASP A 1 105 ? 9.163 -5.624 3.160 1.00 86.62 105 ASP A N 1
ATOM 825 C CA . ASP A 1 105 ? 10.468 -6.018 2.632 1.00 86.62 105 ASP A CA 1
ATOM 826 C C . ASP A 1 105 ? 10.412 -5.932 1.108 1.00 86.62 105 ASP A C 1
ATOM 828 O O . ASP A 1 105 ? 9.850 -6.796 0.430 1.00 86.62 105 ASP A O 1
ATOM 832 N N . PHE A 1 106 ? 10.979 -4.854 0.569 1.00 85.12 106 PHE A N 1
ATOM 833 C CA . PHE A 1 106 ? 10.966 -4.631 -0.866 1.00 85.12 106 PHE A CA 1
ATOM 834 C C . PHE A 1 106 ? 11.706 -5.732 -1.637 1.00 85.12 106 PHE A C 1
ATOM 836 O O . PHE A 1 106 ? 11.266 -6.079 -2.726 1.00 85.12 106 PHE A O 1
ATOM 843 N N . SER A 1 107 ? 12.769 -6.332 -1.087 1.00 86.81 107 SER A N 1
ATOM 844 C CA . SER A 1 107 ? 13.527 -7.375 -1.795 1.00 86.81 107 SER A CA 1
ATOM 845 C C . SER A 1 107 ? 12.679 -8.623 -2.038 1.00 86.81 107 SER A C 1
ATOM 847 O O . SER A 1 107 ? 12.688 -9.170 -3.147 1.00 86.81 107 SER A O 1
ATOM 849 N N . SER A 1 108 ? 11.921 -9.047 -1.022 1.00 88.81 108 SER A N 1
ATOM 850 C CA . SER A 1 108 ? 10.996 -10.180 -1.126 1.00 88.81 108 SER A CA 1
ATOM 851 C C . SER A 1 108 ? 9.828 -9.871 -2.064 1.00 88.81 108 SER A C 1
ATOM 853 O O . SER A 1 108 ? 9.515 -10.666 -2.947 1.00 88.81 108 SER A O 1
ATOM 855 N N . ILE A 1 109 ? 9.239 -8.676 -1.950 1.00 89.94 109 ILE A N 1
ATOM 856 C CA . ILE A 1 109 ? 8.139 -8.241 -2.826 1.00 89.94 109 ILE A CA 1
ATOM 857 C C . ILE A 1 109 ? 8.599 -8.139 -4.280 1.00 89.94 109 ILE A C 1
ATOM 859 O O . ILE A 1 109 ? 7.872 -8.534 -5.187 1.00 89.94 109 ILE A O 1
ATOM 863 N N . LEU A 1 110 ? 9.815 -7.645 -4.516 1.00 90.44 110 LEU A N 1
ATOM 864 C CA . LEU A 1 110 ? 10.392 -7.544 -5.849 1.00 90.44 110 LEU A CA 1
ATOM 865 C C . LEU A 1 110 ? 10.565 -8.930 -6.478 1.00 90.44 110 LEU A C 1
ATOM 867 O O . LEU A 1 110 ? 10.215 -9.100 -7.642 1.00 90.44 110 LEU A O 1
ATOM 871 N N . CYS A 1 111 ? 11.031 -9.932 -5.720 1.00 89.75 111 CYS A N 1
ATOM 872 C CA . CYS A 1 111 ? 11.062 -11.316 -6.206 1.00 89.75 111 CYS A CA 1
ATOM 873 C C . CYS A 1 111 ? 9.682 -11.769 -6.684 1.00 89.75 111 CYS A C 1
ATOM 875 O O . CYS A 1 111 ? 9.566 -12.327 -7.772 1.00 89.75 111 CYS A O 1
ATOM 877 N N . ASP A 1 112 ? 8.640 -11.518 -5.892 1.00 91.06 112 ASP A N 1
ATOM 878 C CA . ASP A 1 112 ? 7.282 -11.930 -6.234 1.00 91.06 112 ASP A CA 1
ATOM 879 C C . ASP A 1 112 ? 6.714 -11.159 -7.429 1.00 91.06 112 ASP A C 1
ATOM 881 O O . ASP A 1 112 ? 6.084 -11.754 -8.301 1.00 91.06 112 ASP A O 1
ATOM 885 N N . PHE A 1 113 ? 6.974 -9.855 -7.523 1.00 92.38 113 PHE A N 1
ATOM 886 C CA . PHE A 1 113 ? 6.510 -9.022 -8.634 1.00 92.38 113 PHE A CA 1
ATOM 887 C C . PHE A 1 113 ? 7.170 -9.367 -9.969 1.00 92.38 113 PHE A C 1
ATOM 889 O O . PHE A 1 113 ? 6.545 -9.160 -11.011 1.00 92.38 113 PHE A O 1
ATOM 896 N N . LEU A 1 114 ? 8.408 -9.867 -9.931 1.00 91.62 114 LEU A N 1
ATOM 897 C CA . LEU A 1 114 ? 9.193 -10.240 -11.107 1.00 91.62 114 LEU A CA 1
ATOM 898 C C . LEU A 1 114 ? 8.987 -11.696 -11.548 1.00 91.62 114 LEU A C 1
ATOM 900 O O . LEU A 1 114 ? 9.466 -12.071 -12.620 1.00 91.62 114 LEU A O 1
ATOM 904 N N . LYS A 1 115 ? 8.259 -12.524 -10.784 1.00 89.81 115 LYS A N 1
ATOM 905 C CA . LYS A 1 115 ? 7.939 -13.901 -11.196 1.00 89.81 115 LYS A CA 1
ATOM 906 C C . LYS A 1 115 ? 7.210 -13.903 -12.542 1.00 89.81 115 LYS A C 1
ATOM 908 O O . LYS A 1 115 ? 6.132 -13.331 -12.675 1.00 89.81 115 LYS A O 1
ATOM 913 N N . GLY A 1 116 ? 7.803 -14.580 -13.526 1.00 83.50 116 GLY A N 1
ATOM 914 C CA . GLY A 1 116 ? 7.252 -14.701 -14.879 1.00 83.50 116 GLY A CA 1
ATOM 915 C C . GLY A 1 116 ? 7.581 -13.542 -15.826 1.00 83.50 116 GLY A C 1
ATOM 916 O O . GLY A 1 116 ? 7.093 -13.554 -16.951 1.00 83.50 116 GLY A O 1
ATOM 917 N N . TYR A 1 117 ? 8.407 -12.576 -15.407 1.00 85.06 117 TYR A N 1
ATOM 918 C CA . TYR A 1 117 ? 8.880 -11.479 -16.257 1.00 85.06 117 TYR A CA 1
ATOM 919 C C . TYR A 1 117 ? 10.320 -11.716 -16.719 1.00 85.06 117 TYR A C 1
ATOM 921 O O . TYR A 1 117 ? 11.161 -12.211 -15.962 1.00 85.06 117 TYR A O 1
ATOM 929 N N . SER A 1 118 ? 10.624 -11.290 -17.947 1.00 80.62 118 SER A N 1
ATOM 930 C CA . SER A 1 118 ? 11.975 -11.364 -18.528 1.00 80.62 118 SER A CA 1
ATOM 931 C C . SER A 1 118 ? 12.988 -10.515 -17.752 1.00 80.62 118 SER A C 1
ATOM 933 O O . SER A 1 118 ? 14.165 -10.841 -17.675 1.00 80.62 118 SER A O 1
ATOM 935 N N . VAL A 1 119 ? 12.522 -9.445 -17.104 1.00 86.12 119 VAL A N 1
ATOM 936 C CA . VAL A 1 119 ? 13.358 -8.514 -16.333 1.00 86.12 119 VAL A CA 1
ATOM 937 C C . VAL A 1 119 ? 13.815 -9.063 -14.970 1.00 86.12 119 VAL A C 1
ATOM 939 O O . VAL A 1 119 ? 14.547 -8.395 -14.243 1.00 86.12 119 VAL A O 1
ATOM 942 N N . SER A 1 120 ? 13.411 -10.285 -14.612 1.00 86.81 120 SER A N 1
ATOM 943 C CA . SER A 1 120 ? 13.791 -10.934 -13.349 1.00 86.81 120 SER A CA 1
ATOM 944 C C . SER A 1 120 ? 15.307 -11.081 -13.168 1.00 86.81 120 SER A C 1
ATOM 946 O O . SER A 1 120 ? 15.798 -10.922 -12.050 1.00 86.81 120 SER A O 1
ATOM 948 N N . GLU A 1 121 ? 16.054 -11.274 -14.258 1.00 86.44 121 GLU A N 1
ATOM 949 C CA . GLU A 1 121 ? 17.525 -11.346 -14.261 1.00 86.44 121 GLU A CA 1
ATOM 950 C C . GLU A 1 121 ? 18.191 -10.030 -13.823 1.00 86.44 121 GLU A C 1
ATOM 952 O O . GLU A 1 121 ? 19.313 -10.025 -13.324 1.00 86.44 121 GLU A O 1
ATOM 957 N N . TYR A 1 122 ? 17.473 -8.907 -13.924 1.00 89.75 122 TYR A N 1
ATOM 958 C CA . TYR A 1 122 ? 17.970 -7.567 -13.604 1.00 89.75 122 TYR A CA 1
ATOM 959 C C . TYR A 1 122 ? 17.453 -7.040 -12.262 1.00 89.75 122 TYR A C 1
ATOM 961 O O . TYR A 1 122 ? 17.474 -5.830 -12.010 1.00 89.75 122 TYR A O 1
ATOM 969 N N . LYS A 1 123 ? 17.008 -7.942 -11.374 1.00 90.94 123 LYS A N 1
ATOM 970 C CA . LYS A 1 123 ? 16.479 -7.614 -10.042 1.00 90.94 123 LYS A CA 1
ATOM 971 C C . LYS A 1 123 ? 17.386 -6.654 -9.271 1.00 90.94 123 LYS A C 1
ATOM 973 O O . LYS A 1 123 ? 16.896 -5.691 -8.693 1.00 90.94 123 LYS A O 1
ATOM 978 N N . GLU A 1 124 ? 18.692 -6.902 -9.260 1.00 90.75 124 GLU A N 1
ATOM 979 C CA . GLU A 1 124 ? 19.665 -6.109 -8.497 1.00 90.75 124 GLU A CA 1
ATOM 980 C C . GLU A 1 124 ? 19.712 -4.650 -8.967 1.00 90.75 124 GLU A C 1
ATOM 982 O O . GLU A 1 124 ? 19.724 -3.724 -8.153 1.00 90.75 124 GLU A O 1
ATOM 987 N N . VAL A 1 125 ? 19.653 -4.436 -10.286 1.00 90.75 125 VAL A N 1
ATOM 988 C CA . VAL A 1 125 ? 19.600 -3.098 -10.887 1.00 90.75 125 VAL A CA 1
ATOM 989 C C . VAL A 1 125 ? 18.312 -2.400 -10.465 1.00 90.75 125 VAL A C 1
ATOM 991 O O . VAL A 1 125 ? 18.359 -1.276 -9.966 1.00 90.75 125 VAL A O 1
ATOM 994 N N . ILE A 1 126 ? 17.173 -3.081 -10.591 1.00 92.12 126 ILE A N 1
ATOM 995 C CA . ILE A 1 126 ? 15.866 -2.536 -10.212 1.00 92.12 126 ILE A CA 1
ATOM 996 C C . ILE A 1 126 ? 15.823 -2.184 -8.719 1.00 92.12 126 ILE A C 1
ATOM 998 O O . ILE A 1 126 ? 15.343 -1.112 -8.347 1.00 92.12 126 ILE A O 1
ATOM 1002 N N . GLN A 1 127 ? 16.363 -3.055 -7.866 1.00 91.31 127 GLN A N 1
ATOM 1003 C CA . GLN A 1 127 ? 16.433 -2.837 -6.427 1.00 91.31 127 GLN A CA 1
ATOM 1004 C C . GLN A 1 127 ? 17.278 -1.606 -6.091 1.00 91.31 127 GLN A C 1
ATOM 1006 O O . GLN A 1 127 ? 16.822 -0.741 -5.346 1.00 91.31 127 GLN A O 1
ATOM 1011 N N . SER A 1 128 ? 18.448 -1.463 -6.721 1.00 90.75 128 SER A N 1
ATOM 1012 C CA . SER A 1 128 ? 19.312 -0.295 -6.519 1.00 90.75 128 SER A CA 1
ATOM 1013 C C . SER A 1 128 ? 18.628 1.027 -6.894 1.00 90.75 128 SER A C 1
ATOM 1015 O O . SER A 1 128 ? 18.779 2.025 -6.188 1.00 90.75 128 SER A O 1
ATOM 1017 N N . VAL A 1 129 ? 17.833 1.033 -7.971 1.00 90.75 129 VAL A N 1
ATOM 1018 C CA . VAL A 1 129 ? 17.070 2.209 -8.412 1.00 90.75 129 VAL A CA 1
ATOM 1019 C C . VAL A 1 129 ? 15.955 2.530 -7.415 1.00 90.75 129 VAL A C 1
ATOM 1021 O O . VAL A 1 129 ? 15.772 3.691 -7.042 1.00 90.75 129 VAL A O 1
ATOM 1024 N N . TYR A 1 130 ? 15.231 1.515 -6.940 1.00 89.00 130 TYR A N 1
ATOM 1025 C CA . TYR A 1 130 ? 14.172 1.702 -5.951 1.00 89.00 130 TYR A CA 1
ATOM 1026 C C . TYR A 1 130 ? 14.712 2.289 -4.640 1.00 89.00 130 TYR A C 1
ATOM 1028 O O . TYR A 1 130 ? 14.193 3.307 -4.171 1.00 89.00 130 TYR A O 1
ATOM 1036 N N . ASP A 1 131 ? 15.795 1.724 -4.100 1.00 87.81 131 ASP A N 1
ATOM 1037 C CA . ASP A 1 131 ? 16.399 2.167 -2.839 1.00 87.81 131 ASP A CA 1
ATOM 1038 C C . ASP A 1 131 ? 16.874 3.630 -2.913 1.00 87.81 131 ASP A C 1
ATOM 1040 O O . ASP A 1 131 ? 16.665 4.412 -1.981 1.00 87.81 131 ASP A O 1
ATOM 1044 N N . GLN A 1 132 ? 17.440 4.041 -4.055 1.00 86.75 132 GLN A N 1
ATOM 1045 C CA . GLN A 1 132 ? 17.873 5.424 -4.295 1.00 86.75 132 GLN A CA 1
ATOM 1046 C C . GLN A 1 132 ? 16.697 6.402 -4.421 1.00 86.75 132 GLN A C 1
ATOM 1048 O O . GLN A 1 132 ? 16.768 7.531 -3.932 1.00 86.75 132 GLN A O 1
ATOM 1053 N N . SER A 1 133 ? 15.594 5.972 -5.036 1.00 83.44 133 SER A N 1
ATOM 1054 C CA . SER A 1 133 ? 14.429 6.829 -5.299 1.00 83.44 133 SER A CA 1
ATOM 1055 C C . SER A 1 133 ? 13.612 7.194 -4.046 1.00 83.44 133 SER A C 1
ATOM 1057 O O . SER A 1 133 ? 12.810 8.141 -4.068 1.00 83.44 133 SER A O 1
ATOM 1059 N N . LYS A 1 134 ? 13.789 6.444 -2.942 1.00 81.88 134 LYS A N 1
ATOM 1060 C CA . LYS A 1 134 ? 12.948 6.489 -1.724 1.00 81.88 134 LYS A CA 1
ATOM 1061 C C . LYS A 1 134 ? 11.448 6.347 -2.023 1.00 81.88 134 LYS A C 1
ATOM 1063 O O . LYS A 1 134 ? 10.605 6.868 -1.285 1.00 81.88 134 LYS A O 1
ATOM 1068 N N . PHE A 1 135 ? 11.106 5.685 -3.124 1.00 79.62 135 PHE A N 1
ATOM 1069 C CA . PHE A 1 135 ? 9.730 5.435 -3.521 1.00 79.62 135 PHE A CA 1
ATOM 1070 C C . PHE A 1 135 ? 9.077 4.434 -2.564 1.00 79.62 135 PHE A C 1
ATOM 1072 O O . PHE A 1 135 ? 9.729 3.522 -2.074 1.00 79.62 135 PHE A O 1
ATOM 1079 N N . LYS A 1 136 ? 7.792 4.623 -2.245 1.00 79.31 136 LYS A N 1
ATOM 1080 C CA . LYS A 1 136 ? 7.065 3.764 -1.284 1.00 79.31 136 LYS A CA 1
ATOM 1081 C C . LYS A 1 136 ? 5.780 3.161 -1.845 1.00 79.31 136 LYS A C 1
ATOM 1083 O O . LYS A 1 136 ? 5.131 2.357 -1.184 1.00 79.31 136 LYS A O 1
ATOM 1088 N N . ASN A 1 137 ? 5.370 3.571 -3.045 1.00 86.31 137 ASN A N 1
ATOM 1089 C CA . ASN A 1 137 ? 4.093 3.162 -3.614 1.00 86.31 137 ASN A CA 1
ATOM 1090 C C . ASN A 1 137 ? 4.265 1.897 -4.462 1.00 86.31 137 ASN A C 1
ATOM 1092 O O . ASN A 1 137 ? 4.486 1.961 -5.671 1.00 86.31 137 ASN A O 1
A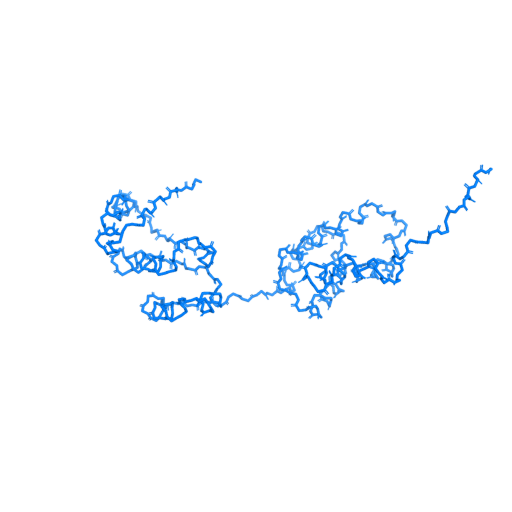TOM 1096 N N . LEU A 1 138 ? 4.127 0.739 -3.818 1.00 88.50 138 LEU A N 1
ATOM 1097 C CA . LEU A 1 138 ? 4.281 -0.565 -4.467 1.00 88.50 138 LEU A CA 1
ATOM 1098 C C . LEU A 1 138 ? 3.316 -0.774 -5.643 1.00 88.50 138 LEU A C 1
ATOM 1100 O O . LEU A 1 138 ? 3.693 -1.408 -6.622 1.00 88.50 138 LEU A O 1
ATOM 1104 N N . ARG A 1 139 ? 2.101 -0.202 -5.597 1.00 87.88 139 ARG A N 1
ATOM 1105 C CA . ARG A 1 139 ? 1.131 -0.290 -6.704 1.00 87.88 139 ARG A CA 1
ATOM 1106 C C . ARG A 1 139 ? 1.662 0.395 -7.959 1.00 87.88 139 ARG A C 1
ATOM 1108 O O . ARG A 1 139 ? 1.655 -0.192 -9.036 1.00 87.88 139 ARG A O 1
ATOM 1115 N N . LYS A 1 140 ? 2.152 1.626 -7.812 1.00 90.38 140 LYS A N 1
ATOM 1116 C CA . LYS A 1 140 ? 2.762 2.379 -8.916 1.00 90.38 140 LYS A CA 1
ATOM 1117 C C . LYS A 1 140 ? 4.022 1.688 -9.436 1.00 90.38 140 LYS A C 1
ATOM 1119 O O . LYS A 1 140 ? 4.252 1.684 -10.638 1.00 90.38 140 LYS A O 1
ATOM 1124 N N . PHE A 1 141 ? 4.804 1.085 -8.545 1.00 91.25 141 PHE A N 1
ATOM 1125 C CA . PHE A 1 141 ? 5.998 0.343 -8.930 1.00 91.25 141 PHE A CA 1
ATOM 1126 C C . PHE A 1 141 ? 5.663 -0.942 -9.704 1.00 91.25 141 PHE A C 1
ATOM 1128 O O . PHE A 1 141 ? 6.278 -1.213 -10.730 1.00 91.25 141 PHE A O 1
ATOM 1135 N N . LYS A 1 142 ? 4.642 -1.698 -9.279 1.00 91.62 142 LYS A N 1
ATOM 1136 C CA . LYS A 1 142 ? 4.160 -2.863 -10.033 1.00 91.62 142 LYS A CA 1
ATOM 1137 C C . LYS A 1 142 ? 3.710 -2.467 -11.439 1.00 91.62 142 LYS A C 1
ATOM 1139 O O . LYS A 1 142 ? 4.097 -3.123 -12.397 1.00 91.62 142 LYS A O 1
ATOM 1144 N N . GLN A 1 143 ? 3.003 -1.345 -11.561 1.00 91.81 143 GLN A N 1
ATOM 1145 C CA . GLN A 1 143 ? 2.644 -0.792 -12.863 1.00 91.81 143 GLN A CA 1
ATOM 1146 C C . GLN A 1 143 ? 3.884 -0.485 -13.720 1.00 91.81 143 GLN A C 1
ATOM 1148 O O . GLN A 1 143 ? 3.872 -0.791 -14.900 1.00 91.81 143 GLN A O 1
ATOM 1153 N N . SER A 1 144 ? 4.973 0.050 -13.148 1.00 92.88 144 SER A N 1
ATOM 1154 C CA . SER A 1 144 ? 6.230 0.246 -13.892 1.00 92.88 144 SER A CA 1
ATOM 1155 C C . SER A 1 144 ? 6.801 -1.064 -14.445 1.00 92.88 144 SER A C 1
ATOM 1157 O O . SER A 1 144 ? 7.340 -1.062 -15.545 1.00 92.88 144 SER A O 1
ATOM 1159 N N . ILE A 1 145 ? 6.687 -2.180 -13.717 1.00 93.00 145 ILE A N 1
ATOM 1160 C CA . ILE A 1 145 ? 7.116 -3.497 -14.222 1.00 93.00 145 ILE A CA 1
ATOM 1161 C C . ILE A 1 145 ? 6.261 -3.908 -15.425 1.00 93.00 145 ILE A C 1
ATOM 1163 O O . ILE A 1 145 ? 6.800 -4.350 -16.436 1.00 93.00 145 ILE A O 1
ATOM 1167 N N . ASP A 1 146 ? 4.945 -3.728 -15.332 1.00 92.31 146 ASP A N 1
ATOM 1168 C CA . ASP A 1 146 ? 4.017 -4.083 -16.409 1.00 92.31 146 ASP A CA 1
ATOM 1169 C C . ASP A 1 146 ? 4.233 -3.190 -17.651 1.00 92.31 146 ASP A C 1
ATOM 1171 O O . ASP A 1 146 ? 4.257 -3.684 -18.780 1.00 92.31 146 ASP A O 1
ATOM 1175 N N . ASP A 1 147 ? 4.477 -1.891 -17.440 1.00 92.94 147 ASP A N 1
ATOM 1176 C CA . ASP A 1 147 ? 4.816 -0.915 -18.483 1.00 92.94 147 ASP A CA 1
ATOM 1177 C C . ASP A 1 147 ? 6.138 -1.298 -19.188 1.00 92.94 147 ASP A C 1
ATOM 1179 O O . ASP A 1 147 ? 6.249 -1.214 -20.414 1.00 92.94 147 ASP A O 1
ATOM 1183 N N . PHE A 1 148 ? 7.142 -1.753 -18.426 1.00 93.69 148 PHE A N 1
ATOM 1184 C CA . PHE A 1 148 ? 8.424 -2.209 -18.969 1.00 93.69 148 PHE A CA 1
ATOM 1185 C C . PHE A 1 148 ? 8.270 -3.477 -19.812 1.00 93.69 148 PHE A C 1
ATOM 1187 O O . PHE A 1 148 ? 8.808 -3.569 -20.913 1.00 93.69 148 PHE A O 1
ATOM 1194 N N . GLU A 1 149 ? 7.510 -4.449 -19.318 1.00 91.38 149 GLU A N 1
ATOM 1195 C CA . GLU A 1 149 ? 7.231 -5.689 -20.039 1.00 91.38 149 GLU A CA 1
ATOM 1196 C C . GLU A 1 149 ? 6.520 -5.409 -21.369 1.00 91.38 149 GLU A C 1
ATOM 1198 O O . GLU A 1 149 ? 6.869 -5.980 -22.404 1.00 91.38 149 GLU A O 1
ATOM 1203 N N . TYR A 1 150 ? 5.562 -4.479 -21.369 1.00 92.00 150 TYR A N 1
ATOM 1204 C CA . TYR A 1 150 ? 4.924 -4.016 -22.596 1.00 92.00 150 TYR A CA 1
ATOM 1205 C C . TYR A 1 150 ? 5.932 -3.381 -23.565 1.00 92.00 150 TYR A C 1
ATOM 1207 O O . TYR A 1 150 ? 5.924 -3.705 -24.752 1.00 92.00 150 TYR A O 1
ATOM 1215 N N . LEU A 1 151 ? 6.831 -2.520 -23.078 1.00 91.44 151 LEU A N 1
ATOM 1216 C CA . LEU A 1 151 ? 7.881 -1.911 -23.900 1.00 91.44 151 LEU A CA 1
ATOM 1217 C C . LEU A 1 151 ? 8.782 -2.976 -24.542 1.00 91.44 151 LEU A C 1
ATOM 1219 O O . LEU A 1 151 ? 8.968 -2.971 -25.757 1.00 91.44 151 LEU A O 1
ATOM 1223 N N . ILE A 1 152 ? 9.302 -3.915 -23.748 1.00 90.50 152 ILE A N 1
ATOM 1224 C CA . ILE A 1 152 ? 10.227 -4.951 -24.225 1.00 90.50 152 ILE A CA 1
ATOM 1225 C C . ILE A 1 152 ? 9.570 -5.869 -25.256 1.00 90.50 152 ILE A C 1
ATOM 1227 O O . ILE A 1 152 ? 10.230 -6.279 -26.209 1.00 90.50 152 ILE A O 1
ATOM 1231 N N . ARG A 1 153 ? 8.273 -6.169 -25.143 1.00 88.56 153 ARG A N 1
ATOM 1232 C CA . ARG A 1 153 ? 7.563 -6.969 -26.159 1.00 88.56 153 ARG A CA 1
ATOM 1233 C C . ARG A 1 153 ? 7.584 -6.347 -27.554 1.00 88.56 153 ARG A C 1
ATOM 1235 O O . ARG A 1 153 ? 7.506 -7.087 -28.526 1.00 88.56 153 ARG A O 1
ATOM 1242 N N . ASN A 1 154 ? 7.722 -5.027 -27.645 1.00 89.44 154 ASN A N 1
ATOM 1243 C CA . ASN A 1 154 ? 7.749 -4.284 -28.904 1.00 89.44 154 ASN A CA 1
ATOM 1244 C C . ASN A 1 154 ? 9.172 -3.990 -29.416 1.00 89.44 154 ASN A C 1
ATOM 1246 O O . ASN A 1 154 ? 9.322 -3.342 -30.447 1.00 89.44 154 ASN A O 1
ATOM 1250 N N . ILE A 1 155 ? 10.212 -4.430 -28.703 1.00 88.38 155 ILE A N 1
ATOM 1251 C CA . ILE A 1 155 ? 11.614 -4.258 -29.105 1.00 88.38 155 ILE A CA 1
ATOM 1252 C C . ILE A 1 155 ? 12.107 -5.522 -29.815 1.00 88.38 155 ILE A C 1
ATOM 1254 O O . ILE A 1 155 ? 11.767 -6.638 -29.414 1.00 88.38 155 ILE A O 1
ATOM 1258 N N . ASP A 1 156 ? 12.947 -5.354 -30.839 1.00 87.12 156 ASP A N 1
ATOM 1259 C CA . ASP A 1 156 ? 13.542 -6.474 -31.570 1.00 87.12 156 ASP A CA 1
ATOM 1260 C C . ASP A 1 156 ? 14.454 -7.334 -30.683 1.00 87.12 156 ASP A C 1
ATOM 1262 O O . ASP A 1 156 ? 15.250 -6.839 -29.879 1.00 87.12 156 ASP A O 1
ATOM 1266 N N . GLU A 1 157 ? 14.413 -8.649 -30.902 1.00 84.94 157 GLU A N 1
ATOM 1267 C CA . GLU A 1 157 ? 15.211 -9.642 -30.167 1.00 84.94 157 GLU A CA 1
ATOM 1268 C C . GLU A 1 157 ? 16.728 -9.392 -30.234 1.00 84.94 157 GLU A C 1
ATOM 1270 O O . GLU A 1 157 ? 17.469 -9.800 -29.341 1.00 84.94 157 GLU A O 1
ATOM 1275 N N . ILE A 1 158 ? 17.210 -8.698 -31.271 1.00 84.19 158 ILE A N 1
ATOM 1276 C CA . ILE A 1 158 ? 18.629 -8.342 -31.431 1.00 84.19 158 ILE A CA 1
ATOM 1277 C C . ILE A 1 158 ? 19.098 -7.466 -30.262 1.00 84.19 158 ILE A C 1
ATOM 1279 O O . ILE A 1 158 ? 20.184 -7.685 -29.726 1.00 84.19 158 ILE A O 1
ATOM 1283 N N . TYR A 1 159 ? 18.266 -6.515 -29.831 1.00 81.25 159 TYR A N 1
ATOM 1284 C CA . TYR A 1 159 ? 18.588 -5.623 -28.720 1.00 81.25 159 TYR A CA 1
ATOM 1285 C C . TYR A 1 159 ? 18.433 -6.318 -27.366 1.00 81.25 159 TYR A C 1
ATOM 1287 O O . TYR A 1 159 ? 19.218 -6.056 -26.460 1.00 81.25 159 TYR A O 1
ATOM 1295 N N . LYS A 1 160 ? 17.487 -7.258 -27.239 1.00 80.50 160 LYS A N 1
ATOM 1296 C CA . LYS A 1 160 ? 17.290 -8.036 -26.001 1.00 80.50 160 LYS A CA 1
ATOM 1297 C C . LYS A 1 160 ? 18.476 -8.936 -25.667 1.00 80.50 160 LYS A C 1
ATOM 1299 O O . LYS A 1 160 ? 18.761 -9.158 -24.500 1.00 80.50 160 LYS A O 1
ATOM 1304 N N . LYS A 1 161 ? 19.189 -9.426 -26.685 1.00 84.31 161 LYS A N 1
ATOM 1305 C CA . LYS A 1 161 ? 20.393 -10.255 -26.511 1.00 84.31 161 LYS A CA 1
ATOM 1306 C C . LYS A 1 161 ? 21.617 -9.471 -26.036 1.00 84.31 161 LYS A C 1
ATOM 1308 O O . LYS A 1 161 ? 22.589 -10.082 -25.597 1.00 84.31 161 LYS A O 1
ATOM 1313 N N . ASN A 1 162 ? 21.607 -8.144 -26.154 1.00 87.94 162 ASN A N 1
ATOM 1314 C CA . ASN A 1 162 ? 22.699 -7.313 -25.672 1.00 87.94 162 ASN A CA 1
ATOM 1315 C C . ASN A 1 162 ? 22.474 -6.971 -24.193 1.00 87.94 162 ASN A C 1
ATOM 1317 O O . ASN A 1 162 ? 21.736 -6.043 -23.865 1.00 87.94 162 ASN A O 1
ATOM 1321 N N . ASP A 1 163 ? 23.149 -7.711 -23.313 1.00 86.81 163 ASP A N 1
ATOM 1322 C CA . ASP A 1 163 ? 23.036 -7.559 -21.859 1.00 86.81 163 ASP A CA 1
ATOM 1323 C C . ASP A 1 163 ? 23.339 -6.130 -21.377 1.00 86.81 163 ASP A C 1
ATOM 1325 O O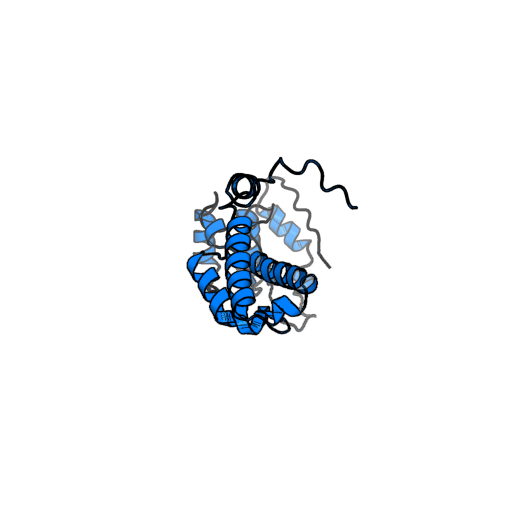 . ASP A 1 163 ? 22.617 -5.594 -20.540 1.00 86.81 163 ASP A O 1
ATOM 1329 N N . GLN A 1 164 ? 24.358 -5.471 -21.942 1.00 88.38 164 GLN A N 1
ATOM 1330 C CA . GLN A 1 164 ? 24.712 -4.105 -21.549 1.00 88.38 164 GLN A CA 1
ATOM 1331 C C . GLN A 1 164 ? 23.591 -3.121 -21.903 1.00 88.38 164 GLN A C 1
ATOM 1333 O O . GLN A 1 164 ? 23.175 -2.327 -21.061 1.00 88.38 164 GLN A O 1
ATOM 1338 N N . PHE A 1 165 ? 23.055 -3.218 -23.124 1.00 88.62 165 PHE A N 1
ATOM 1339 C CA . PHE A 1 165 ? 21.918 -2.401 -23.543 1.00 88.62 165 PHE A CA 1
ATOM 1340 C C . PHE A 1 165 ? 20.699 -2.641 -22.649 1.00 88.62 165 PHE A C 1
ATOM 1342 O O . PHE A 1 165 ? 20.061 -1.685 -22.213 1.00 88.62 165 PHE A O 1
ATOM 1349 N N . TYR A 1 166 ? 20.384 -3.904 -22.350 1.00 89.56 166 TYR A N 1
ATOM 1350 C CA . TYR A 1 166 ? 19.226 -4.242 -21.532 1.00 89.56 166 TYR A CA 1
ATOM 1351 C C . TYR A 1 166 ? 19.374 -3.720 -20.097 1.00 89.56 166 TYR A C 1
ATOM 1353 O O . TYR A 1 166 ? 18.436 -3.126 -19.568 1.00 89.56 166 TYR A O 1
ATOM 1361 N N . LYS A 1 167 ? 20.564 -3.844 -19.489 1.00 90.06 167 LYS A N 1
ATOM 1362 C CA . LYS A 1 167 ? 20.884 -3.260 -18.172 1.00 90.06 167 LYS A CA 1
ATOM 1363 C C . LYS A 1 167 ? 20.678 -1.753 -18.147 1.00 90.06 167 LYS A C 1
ATOM 1365 O O . LYS A 1 167 ? 20.021 -1.241 -17.236 1.00 90.06 167 LYS A O 1
ATOM 1370 N N . ASP A 1 168 ? 21.221 -1.052 -19.137 1.00 90.81 168 ASP A N 1
ATOM 1371 C CA . ASP A 1 168 ? 21.116 0.403 -19.228 1.00 90.81 168 ASP A CA 1
ATOM 1372 C C . ASP A 1 168 ? 19.663 0.835 -19.466 1.00 90.81 168 ASP A C 1
ATOM 1374 O O . ASP A 1 168 ? 19.184 1.781 -18.836 1.00 90.81 168 ASP A O 1
ATOM 1378 N N . LEU A 1 169 ? 18.922 0.093 -20.294 1.00 91.88 169 LEU A N 1
ATOM 1379 C CA . LEU A 1 169 ? 17.503 0.326 -20.541 1.00 91.88 169 LEU A CA 1
ATOM 1380 C C . LEU A 1 169 ? 16.664 0.119 -19.275 1.00 91.88 169 LEU A C 1
ATOM 1382 O O . LEU A 1 169 ? 15.865 0.991 -18.944 1.00 91.88 169 LEU A O 1
ATOM 1386 N N . VAL A 1 170 ? 16.862 -0.984 -18.545 1.00 92.88 170 VAL A N 1
ATOM 1387 C CA . VAL A 1 170 ? 16.197 -1.252 -17.257 1.00 92.88 170 VAL A CA 1
ATOM 1388 C C . VAL A 1 170 ? 16.470 -0.107 -16.290 1.00 92.88 170 VAL A C 1
ATOM 1390 O O . VAL A 1 170 ? 15.540 0.491 -15.748 1.00 92.88 170 VAL A O 1
ATOM 1393 N N . ARG A 1 171 ? 17.744 0.250 -16.100 1.00 92.56 171 ARG A N 1
ATOM 1394 C CA . ARG A 1 171 ? 18.136 1.311 -15.170 1.00 92.56 171 ARG A CA 1
ATOM 1395 C C . ARG A 1 171 ? 17.470 2.641 -15.517 1.00 92.56 171 ARG A C 1
ATOM 1397 O O . ARG A 1 171 ? 16.853 3.255 -14.647 1.00 92.56 171 ARG A O 1
ATOM 1404 N N . CYS A 1 172 ? 17.578 3.070 -16.772 1.00 92.31 172 CYS A N 1
ATOM 1405 C CA . CYS A 1 172 ? 17.010 4.330 -17.242 1.00 92.31 172 CYS A CA 1
ATOM 1406 C C . CYS A 1 172 ? 15.482 4.329 -17.161 1.00 92.31 172 CYS A C 1
ATOM 1408 O O . CYS A 1 172 ? 14.893 5.283 -16.653 1.00 92.31 172 CYS A O 1
ATOM 1410 N N . PHE A 1 173 ? 14.834 3.254 -17.612 1.00 93.44 173 PHE A N 1
ATOM 1411 C CA . PHE A 1 173 ? 13.381 3.148 -17.616 1.00 93.44 173 PHE A CA 1
ATOM 1412 C C . PHE A 1 173 ? 12.806 3.222 -16.203 1.00 93.44 173 PHE A C 1
ATOM 1414 O O . PHE A 1 173 ? 11.925 4.041 -15.949 1.00 93.44 173 PHE A O 1
ATOM 1421 N N . PHE A 1 174 ? 13.298 2.400 -15.270 1.00 92.81 174 PHE A N 1
ATOM 1422 C CA . PHE A 1 174 ? 12.756 2.384 -13.911 1.00 92.81 174 PHE A CA 1
ATOM 1423 C C . PHE A 1 174 ? 13.056 3.685 -13.167 1.00 92.81 174 PHE A C 1
ATOM 1425 O O . PHE A 1 174 ? 12.172 4.178 -12.469 1.00 92.81 174 PHE A O 1
ATOM 1432 N N . ALA A 1 175 ? 14.238 4.281 -13.359 1.00 91.62 175 ALA A N 1
ATOM 1433 C CA . ALA A 1 175 ? 14.560 5.571 -12.754 1.00 91.62 175 ALA A CA 1
ATOM 1434 C C . ALA A 1 175 ? 13.577 6.660 -13.214 1.00 91.62 175 ALA A C 1
ATOM 1436 O O . ALA A 1 175 ? 12.962 7.330 -12.386 1.00 91.62 175 ALA A O 1
ATOM 1437 N N . LEU A 1 176 ? 13.354 6.781 -14.526 1.00 90.06 176 LEU A N 1
ATOM 1438 C CA . LEU A 1 176 ? 12.420 7.763 -15.081 1.00 90.06 176 LEU A CA 1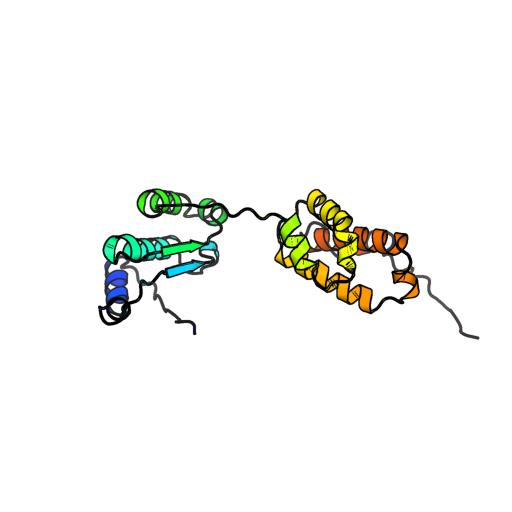
ATOM 1439 C C . LEU A 1 176 ? 10.968 7.463 -14.696 1.00 90.06 176 LEU A C 1
ATOM 1441 O O . LEU A 1 176 ? 10.248 8.356 -14.256 1.00 90.06 176 LEU A O 1
ATOM 1445 N N . SER A 1 177 ? 10.537 6.207 -14.818 1.00 90.88 177 SER A N 1
ATOM 1446 C CA . SER A 1 177 ? 9.174 5.778 -14.492 1.00 90.88 177 SER A CA 1
ATOM 1447 C C . SER A 1 177 ? 8.825 6.083 -13.034 1.00 90.88 177 SER A C 1
ATOM 1449 O O . SER A 1 177 ? 7.742 6.598 -12.752 1.00 90.88 177 SER A O 1
ATOM 1451 N N . ILE A 1 178 ? 9.753 5.830 -12.105 1.00 89.75 178 ILE A N 1
ATOM 1452 C CA . ILE A 1 178 ? 9.558 6.127 -10.685 1.00 89.75 178 ILE A CA 1
ATOM 1453 C C . ILE A 1 178 ? 9.467 7.636 -10.444 1.00 89.75 178 ILE A C 1
ATOM 1455 O O . ILE A 1 178 ? 8.528 8.069 -9.777 1.00 89.75 178 ILE A O 1
ATOM 1459 N N . GLU A 1 179 ? 10.379 8.442 -10.991 1.00 86.81 179 GLU A N 1
ATOM 1460 C CA . GLU A 1 179 ? 10.377 9.897 -10.776 1.00 86.81 179 GLU A CA 1
ATOM 1461 C C . GLU A 1 179 ? 9.120 10.572 -11.351 1.00 86.81 179 GLU A C 1
ATOM 1463 O O . GLU A 1 179 ? 8.503 11.409 -10.682 1.00 86.81 179 GLU A O 1
ATOM 1468 N N . ILE A 1 180 ? 8.656 10.130 -12.527 1.00 86.75 180 ILE A N 1
ATOM 1469 C CA . ILE A 1 180 ? 7.382 10.580 -13.110 1.00 86.75 180 ILE A CA 1
ATOM 1470 C C . ILE A 1 180 ? 6.214 10.185 -12.201 1.00 86.75 180 ILE A C 1
ATOM 1472 O O . ILE A 1 180 ? 5.396 11.020 -11.815 1.00 86.75 180 ILE A O 1
ATOM 1476 N N . LYS A 1 181 ? 6.130 8.909 -11.799 1.00 85.50 181 LYS A N 1
ATOM 1477 C CA . LYS A 1 181 ? 5.024 8.409 -10.963 1.00 85.50 181 LYS A CA 1
ATOM 1478 C C . LYS A 1 181 ? 5.043 8.996 -9.545 1.00 85.50 181 LYS A C 1
ATOM 1480 O O . LYS A 1 181 ? 3.994 9.030 -8.890 1.00 85.50 181 LYS A O 1
ATOM 1485 N N . LYS A 1 182 ? 6.197 9.451 -9.053 1.00 84.25 182 LYS A N 1
ATOM 1486 C CA . LYS A 1 182 ? 6.358 10.193 -7.793 1.00 84.25 182 LYS A CA 1
ATOM 1487 C C . LYS A 1 182 ? 5.864 11.639 -7.904 1.00 84.25 182 LYS A C 1
ATOM 1489 O O . LYS A 1 182 ? 5.528 12.224 -6.880 1.00 84.25 182 LYS A O 1
ATOM 1494 N N . GLY A 1 183 ? 5.757 12.175 -9.121 1.00 79.00 183 GLY A N 1
ATOM 1495 C CA . GLY A 1 183 ? 5.420 13.575 -9.380 1.00 79.00 183 GLY A CA 1
ATOM 1496 C C . GLY A 1 183 ? 6.610 14.521 -9.211 1.00 79.00 183 GLY A C 1
ATOM 1497 O O . GLY A 1 183 ? 6.419 15.729 -9.163 1.00 79.00 183 GLY A O 1
ATOM 1498 N N . SER A 1 184 ? 7.828 13.981 -9.098 1.00 72.75 184 SER A N 1
ATOM 1499 C CA . SER A 1 184 ? 9.071 14.759 -9.018 1.00 72.75 184 SER A CA 1
ATOM 1500 C C . SER A 1 184 ? 9.575 15.194 -10.394 1.00 72.75 184 SER A C 1
ATOM 1502 O O . SER A 1 184 ? 10.459 16.041 -10.477 1.00 72.75 184 SER A O 1
ATOM 1504 N N . LEU A 1 185 ? 9.011 14.621 -11.458 1.00 75.81 185 LEU A N 1
ATOM 1505 C CA . LEU A 1 185 ? 9.330 14.940 -12.837 1.00 75.81 185 LEU A CA 1
ATOM 1506 C C . LEU A 1 185 ? 8.047 14.973 -13.668 1.00 75.81 185 LEU A C 1
ATOM 1508 O O . LEU A 1 185 ? 7.320 13.981 -13.739 1.00 75.81 185 LEU A O 1
ATOM 1512 N N . SER A 1 186 ? 7.759 16.108 -14.296 1.00 75.25 186 SER A N 1
ATOM 1513 C CA . SER A 1 186 ? 6.634 16.236 -15.223 1.00 75.25 186 SER A CA 1
ATOM 1514 C C . SER A 1 186 ? 7.023 15.839 -16.650 1.00 75.25 186 SER A C 1
ATOM 1516 O O . SER A 1 186 ? 8.187 15.913 -17.055 1.00 75.25 186 SER A O 1
ATOM 1518 N N . GLU A 1 187 ? 6.031 15.454 -17.456 1.00 72.38 187 GLU A N 1
ATOM 1519 C CA . GLU A 1 187 ? 6.237 15.211 -18.889 1.00 72.38 187 GLU A CA 1
ATOM 1520 C C . GLU A 1 187 ? 6.777 16.463 -19.602 1.00 72.38 187 GLU A C 1
ATOM 1522 O O . GLU A 1 187 ? 7.642 16.373 -20.474 1.00 72.38 187 GLU A O 1
ATOM 1527 N N . GLU A 1 188 ? 6.303 17.645 -19.207 1.00 73.31 188 GLU A N 1
ATOM 1528 C CA . GLU A 1 188 ? 6.768 18.909 -19.771 1.00 73.31 188 GLU A CA 1
ATOM 1529 C C . GLU A 1 188 ? 8.255 19.153 -19.497 1.00 73.31 188 GLU A C 1
ATOM 1531 O O . GLU A 1 188 ? 8.979 19.605 -20.383 1.00 73.31 188 GLU A O 1
ATOM 1536 N N . GLU A 1 189 ? 8.729 18.847 -18.289 1.00 73.62 189 GLU A N 1
ATOM 1537 C CA . GLU A 1 189 ? 10.147 18.958 -17.928 1.00 73.62 189 GLU A CA 1
ATOM 1538 C C . GLU A 1 189 ? 11.005 17.936 -18.671 1.00 73.62 189 GLU A C 1
ATOM 1540 O O . GLU A 1 189 ? 12.100 18.272 -19.124 1.00 73.62 189 GLU A O 1
ATOM 1545 N N . LEU A 1 190 ? 10.500 16.719 -18.878 1.00 72.31 190 LEU A N 1
ATOM 1546 C CA . LEU A 1 190 ? 11.172 15.722 -19.712 1.00 72.31 190 LEU A CA 1
ATOM 1547 C C . LEU A 1 190 ? 11.349 16.208 -21.148 1.00 72.31 190 LEU A C 1
ATOM 1549 O O . LEU A 1 190 ? 12.447 16.130 -21.692 1.00 72.31 190 LEU A O 1
ATOM 1553 N N . ARG A 1 191 ? 10.294 16.769 -21.747 1.00 72.31 191 ARG A N 1
ATOM 1554 C CA . ARG A 1 191 ? 10.321 17.257 -23.134 1.00 72.31 191 ARG A CA 1
ATOM 1555 C C . ARG A 1 191 ? 11.177 18.515 -23.322 1.00 72.31 191 ARG A C 1
ATOM 1557 O O . ARG A 1 191 ? 11.650 18.766 -24.429 1.00 72.31 191 ARG A O 1
ATOM 1564 N N . LYS A 1 192 ? 11.387 19.313 -22.269 1.00 71.31 192 LYS A N 1
ATOM 1565 C CA . LYS A 1 192 ? 12.238 20.520 -22.308 1.00 71.31 192 LYS A CA 1
ATOM 1566 C C . LYS A 1 192 ? 13.734 20.188 -22.317 1.00 71.31 192 LYS A C 1
ATOM 1568 O O . LYS A 1 192 ? 14.521 20.954 -22.882 1.00 71.31 192 LYS A O 1
ATOM 1573 N N . ASN A 1 193 ? 14.122 19.060 -21.725 1.00 63.06 193 ASN A N 1
ATOM 1574 C CA . ASN A 1 193 ? 15.512 18.639 -21.606 1.00 63.06 193 ASN A CA 1
ATOM 1575 C C . ASN A 1 193 ? 15.968 17.811 -22.825 1.00 63.06 193 ASN A C 1
ATOM 1577 O O . ASN A 1 193 ? 15.232 16.998 -23.383 1.00 63.06 193 ASN A O 1
ATOM 1581 N N . ILE A 1 194 ? 17.207 18.035 -23.270 1.00 50.19 194 ILE A N 1
ATOM 1582 C CA . ILE A 1 194 ? 17.857 17.239 -24.328 1.00 50.19 194 ILE A CA 1
ATOM 1583 C C . ILE A 1 194 ? 17.985 15.799 -23.790 1.00 50.19 194 ILE A C 1
ATOM 1585 O O . ILE A 1 194 ? 18.451 15.657 -22.658 1.00 50.19 194 ILE A O 1
ATOM 1589 N N . PRO A 1 195 ? 17.551 14.741 -24.514 1.00 52.09 195 PRO A N 1
ATOM 1590 C CA . PRO A 1 195 ? 17.472 14.595 -25.975 1.00 52.09 195 PRO A CA 1
ATOM 1591 C C . PRO A 1 195 ? 16.063 14.695 -26.594 1.00 52.09 195 PRO A C 1
ATOM 1593 O O . PRO A 1 195 ? 15.913 14.453 -27.787 1.00 52.09 195 PRO A O 1
ATOM 1596 N N . PHE A 1 196 ? 15.023 15.055 -25.834 1.00 53.16 196 PHE A N 1
ATOM 1597 C CA . PHE A 1 196 ? 13.626 14.991 -26.305 1.00 53.16 196 PHE A CA 1
ATOM 1598 C C . PHE A 1 196 ? 13.156 16.211 -27.114 1.00 53.16 196 PHE A C 1
ATOM 1600 O O . PHE A 1 196 ? 11.992 16.279 -27.521 1.00 53.16 196 PHE A O 1
ATOM 1607 N N . LYS A 1 197 ? 14.053 17.162 -27.406 1.00 50.84 197 LYS A N 1
ATOM 1608 C CA . LYS A 1 197 ? 13.792 18.187 -28.419 1.00 50.84 197 LYS A CA 1
ATOM 1609 C C . LYS A 1 197 ? 13.727 17.500 -29.779 1.00 50.84 197 LYS A C 1
ATOM 1611 O O . LYS A 1 197 ? 14.758 17.165 -30.353 1.00 50.84 197 LYS A O 1
ATOM 1616 N N . LYS A 1 198 ? 12.511 17.305 -30.296 1.00 47.69 198 LYS A N 1
ATOM 1617 C CA . LYS A 1 198 ? 12.290 16.962 -31.704 1.00 47.69 198 LYS A CA 1
ATOM 1618 C C . LYS A 1 198 ? 13.066 17.982 -32.540 1.00 47.69 198 LYS A C 1
ATOM 1620 O O . LYS A 1 198 ? 12.782 19.175 -32.432 1.00 47.69 198 LYS A O 1
ATOM 1625 N N . SER A 1 199 ? 14.057 17.544 -33.316 1.00 44.91 199 SER A N 1
ATOM 1626 C CA . SER A 1 199 ? 14.678 18.420 -34.302 1.00 44.91 199 SER A CA 1
ATOM 1627 C C . SER A 1 199 ? 13.569 18.864 -35.251 1.00 44.91 199 SER A C 1
ATOM 1629 O O . SER A 1 199 ? 12.928 18.050 -35.913 1.00 44.91 199 SER A O 1
ATOM 1631 N N . THR A 1 200 ? 13.279 20.159 -35.270 1.00 48.97 200 THR A N 1
ATOM 1632 C CA . THR A 1 200 ? 12.376 20.762 -36.257 1.00 48.97 200 THR A CA 1
ATOM 1633 C C . THR A 1 200 ? 12.951 20.709 -37.675 1.00 48.97 200 THR A C 1
ATOM 1635 O O . THR A 1 200 ? 12.224 20.973 -38.625 1.00 48.97 200 THR A O 1
ATOM 1638 N N . ASP A 1 201 ? 14.200 20.267 -37.828 1.00 42.59 201 ASP A N 1
ATOM 1639 C CA . ASP A 1 201 ? 14.832 20.000 -39.114 1.00 42.59 201 ASP A CA 1
ATOM 1640 C C . ASP A 1 201 ? 14.622 18.533 -39.504 1.00 42.59 201 ASP A C 1
ATOM 1642 O O . ASP A 1 201 ? 15.473 17.670 -39.305 1.00 42.59 201 ASP A O 1
ATOM 1646 N N . CYS A 1 202 ? 13.437 18.237 -40.024 1.00 41.66 202 CYS A N 1
ATOM 1647 C CA . CYS A 1 202 ? 13.249 17.117 -40.938 1.00 41.66 202 CYS A CA 1
ATOM 1648 C C . CYS A 1 202 ? 12.406 17.634 -42.103 1.00 41.66 202 CYS A C 1
ATOM 1650 O O . CYS A 1 202 ? 11.214 17.355 -42.221 1.00 41.66 202 CYS A O 1
ATOM 1652 N N . THR A 1 203 ? 13.025 18.507 -42.895 1.00 42.94 203 THR A N 1
ATOM 1653 C CA . THR A 1 203 ? 12.620 18.766 -44.275 1.00 42.94 203 THR A CA 1
ATOM 1654 C C . THR A 1 203 ? 13.418 17.807 -45.158 1.00 42.94 203 THR A C 1
ATOM 1656 O O . THR A 1 203 ? 14.640 17.743 -45.072 1.00 42.94 203 THR A O 1
ATOM 1659 N N . ASP A 1 204 ? 12.679 17.040 -45.956 1.00 42.41 204 ASP A N 1
ATOM 1660 C CA . ASP A 1 204 ? 13.109 16.310 -47.150 1.00 42.41 204 ASP A CA 1
ATOM 1661 C C . ASP A 1 204 ? 14.114 15.156 -46.986 1.00 42.41 204 ASP A C 1
ATOM 1663 O O . ASP A 1 204 ? 15.276 15.230 -47.374 1.00 42.41 204 ASP A O 1
ATOM 1667 N N . LEU A 1 205 ? 13.597 13.996 -46.569 1.00 31.00 205 LEU A N 1
ATOM 1668 C CA . LEU A 1 205 ? 14.073 12.711 -47.092 1.00 31.00 205 LEU A CA 1
ATOM 1669 C C . LEU A 1 205 ? 13.138 12.298 -48.234 1.00 31.00 205 LEU A C 1
ATOM 1671 O O . LEU A 1 205 ? 12.147 11.593 -48.046 1.00 31.00 205 LEU A O 1
ATOM 1675 N N . VAL A 1 206 ? 13.451 12.802 -49.429 1.00 34.06 206 VAL A N 1
ATOM 1676 C CA . VAL A 1 206 ? 12.945 12.249 -50.686 1.00 34.06 206 VAL A CA 1
ATOM 1677 C C . VAL A 1 206 ? 13.512 10.839 -50.801 1.00 34.06 206 VAL A C 1
ATOM 1679 O O . VAL A 1 206 ? 14.723 10.651 -50.903 1.00 34.06 206 VAL A O 1
ATOM 1682 N N . ILE A 1 207 ? 12.624 9.852 -50.750 1.00 35.41 207 ILE A N 1
ATOM 1683 C CA . ILE A 1 207 ? 12.927 8.485 -51.159 1.00 35.41 207 ILE A CA 1
ATOM 1684 C C . ILE A 1 207 ? 13.123 8.525 -52.678 1.00 35.41 207 ILE A C 1
ATOM 1686 O O . ILE A 1 207 ? 12.181 8.832 -53.411 1.00 35.41 207 ILE A O 1
ATOM 1690 N N . ALA A 1 208 ? 14.346 8.243 -53.120 1.00 36.47 208 ALA A N 1
ATOM 1691 C CA . ALA A 1 208 ? 14.661 7.793 -54.471 1.00 36.47 208 ALA A CA 1
ATOM 1692 C C . ALA A 1 208 ? 15.100 6.328 -54.394 1.00 36.47 208 ALA A C 1
ATOM 1694 O O . ALA A 1 208 ? 15.830 5.997 -53.429 1.00 36.47 208 ALA A O 1
#

Organism: NCBI:txid652

Secondary structure (DSSP, 8-state):
-PPP------S-TTHHHHHHHHHTTHHHHSSTT--S--EEEE--GGG-SS-HHHHHHHHHHHHHTS--EEEE---HHHHHHSTTHHHHHHHHHHH----------HHHHHHHHHTT-GGGGGHHHHHHHHHHHT---HHHHHHHHHHHHHHHHTS-HHHHT-HHHHHHHHHHHHHHHHHHHHTSS-HHHHHHSTT----S--------

InterPro domains:
  IPR011646 KAP family P-loop domain [PF07693] (25-150)

pLDDT: mean 76.75, std 19.57, range [24.56, 95.31]

Foldseek 3Di:
DDDDDDDPDDPPQPPVLVVVVVVPVVVVVVPPPDPDQDEAEAEALLPDPDDNLSVLVNLQCCCPPVVHHYHYHYPLVSCLPDPCNVVVVVSCVPRPPDDDDDDDDVLVVLCVLCVPPPCNVVSVLLVVLCVVLVDDDVVLLSVLSVVVSVVVVPDDVVQVPPPVSVSVCSNVSSNVSRCCSVVVDDPVNVCVDPPNPDPPPPDDPDDD

Sequence (208 aa):
MGVKLDINLDGASETTLNTKLEKLNISEFFSDKISKEIVLIFDDLERSEISTVEVLGFINELVENAKVKVILIANEKVLIEGSNGSVYRDFKEKVIGKTFEIKHDFSSILCDFLKGYSVSEYKEVIQSVYDQSKFKNLRKFKQSIDDFEYLIRNIDEIYKKNDQFYKDLVRCFFALSIEIKKGSLSEEELRKNIPFKKSTDCTDLVIA

Radius of gyration: 26.31 Å; chains: 1; bounding box: 57×42×80 Å